Protein AF-A0A2H6NJZ6-F1 (afdb_monomer)

Sequence (201 aa):
ENTLKCKDRCQFNLNFLAVPTSPPKDVTVVSKEGKPRTIIVNWQPPSEANGKITGYIIYYNTDVNAEIHDWVIEPVVGNRLTHQIQELTLDTAYYFKIQARNSKGMGPMSDAVQFRTPKALGSTGKGNRPLDVGTDYKTPLSGSNSPHGSPSPLEYNMLLIIIVSVGVITIVVVVIVAVFCTRRTTSHQKKKRAACKSVNG

pLDDT: mean 79.68, std 22.93, range [32.72, 98.88]

Mean predicted aligned error: 18.21 Å

Secondary structure (DSSP, 8-state):
--SSTTTGGG-S-GGGSS---S--EEEEEEEETTEEEEEEEEEE--S---S-EEEEEEEEES-TTS-GGGSEEEEEETT-SEEEE-SPPTT-EEEEEEEEEETTEEEEEPPPEEEEPPPP-----------------------------PPPHHHHHHHHHHHHHHHHHHHHHHHHHHHHHHHHHHHHHHHHHHHTTSS--

Foldseek 3Di:
DPPVVVVVVPPPPQLQVDAFAFFWADWDKAADPPALQKIKTFTHDGPRRSHQWQWKKKWKDLDPPDDRVPTDIDIGGRVDRMDMDGRHDAQTKMWMWMWTGDPRGIYDIDDIDIDHGHHPPPPPPDDDDDDDDDDDDDDDDDDDDDDDPDPPVVVVVVVVCVVVVVVVVVVVVVVVVVVVVVVVVVVVVVVVVVVVPPPPD

Solvent-accessible surface area (backbone atoms only — not comparable to full-atom values): 12058 Å² total; per-residue (Å²): 143,71,79,67,70,68,67,71,69,74,71,72,70,69,55,62,75,42,41,19,76,34,28,43,32,78,74,43,76,43,76,37,86,99,34,64,36,25,35,37,42,35,44,41,76,34,90,39,39,27,44,67,59,57,22,35,40,39,35,38,34,71,54,84,83,57,58,77,86,77,35,48,78,47,80,40,59,36,92,56,53,63,49,78,52,65,84,48,66,56,64,34,56,34,31,35,33,36,23,38,24,28,94,66,34,67,24,42,62,31,76,74,45,78,48,66,35,48,63,77,84,71,84,77,81,72,90,80,78,82,82,84,81,88,78,92,78,91,82,80,90,86,82,90,84,78,80,85,85,66,85,51,75,64,58,56,50,50,53,51,50,51,53,50,50,54,51,51,51,53,52,51,50,52,51,51,50,50,51,51,53,51,54,50,52,53,52,53,50,57,58,52,63,62,62,72,73,73,82,86,126

InterPro domains:
  IPR003961 Fibronectin type III [PF00041] (22-115)
  IPR003961 Fibronectin type III [PS50853] (23-120)
  IPR003961 Fibronectin type III [SM00060] (21-107)
  IPR003961 Fibronectin type III [cd00063] (22-117)
  IPR013783 Immunoglobulin-like fold [G3DSA:2.60.40.10] (20-122)
  IPR036116 Fibronectin type III superfamily [SSF49265] (17-119)
  IPR050449 Ephrin receptor tyrosine kinases [PTHR46877] (22-190)

Radius of gyration: 31.54 Å; Cα contacts (8 Å, |Δi|>4): 276; chains: 1; bounding box: 91×82×82 Å

Structure (mmCIF, N/CA/C/O backbone):
data_AF-A0A2H6NJZ6-F1
#
_entry.id   AF-A0A2H6NJZ6-F1
#
loop_
_atom_site.group_PDB
_atom_site.id
_atom_site.type_symbol
_atom_site.label_atom_id
_atom_site.label_alt_id
_atom_site.label_comp_id
_atom_site.label_asym_id
_atom_site.label_entity_id
_atom_site.label_seq_id
_atom_site.pdbx_PDB_ins_code
_atom_site.Cartn_x
_atom_site.Cartn_y
_atom_site.Cartn_z
_atom_site.occupancy
_atom_site.B_iso_or_equiv
_atom_site.auth_seq_id
_atom_site.auth_comp_id
_atom_site.auth_asym_id
_atom_site.auth_atom_id
_atom_site.pdbx_PDB_model_num
ATOM 1 N N . GLU A 1 1 ? 44.773 1.229 -35.277 1.00 47.72 1 GLU A N 1
ATOM 2 C CA . GLU A 1 1 ? 43.839 2.232 -34.715 1.00 47.72 1 GLU A CA 1
ATOM 3 C C . GLU A 1 1 ? 42.358 1.795 -34.676 1.00 47.72 1 GLU A C 1
ATOM 5 O O . GLU A 1 1 ? 41.490 2.638 -34.526 1.00 47.72 1 GLU A O 1
ATOM 10 N N . ASN A 1 2 ? 42.025 0.493 -34.756 1.00 43.50 2 ASN A N 1
ATOM 11 C CA . ASN A 1 2 ? 40.618 0.036 -34.800 1.00 43.50 2 ASN A CA 1
ATOM 12 C C . ASN A 1 2 ? 40.227 -0.994 -33.723 1.00 43.50 2 ASN A C 1
ATOM 14 O O . ASN A 1 2 ? 39.082 -1.430 -33.680 1.00 43.50 2 ASN A O 1
ATOM 18 N N . THR A 1 3 ? 41.131 -1.346 -32.810 1.00 44.22 3 THR A N 1
ATOM 19 C CA . THR A 1 3 ? 40.867 -2.313 -31.730 1.00 44.22 3 THR A CA 1
ATOM 20 C C . THR A 1 3 ? 40.362 -1.679 -30.430 1.00 44.22 3 THR A C 1
ATOM 22 O O . THR A 1 3 ? 39.813 -2.394 -29.598 1.00 44.22 3 THR A O 1
ATOM 25 N N . LEU A 1 4 ? 40.446 -0.350 -30.263 1.00 50.44 4 LEU A N 1
ATOM 26 C CA . LEU A 1 4 ? 39.876 0.337 -29.091 1.00 50.44 4 LEU A CA 1
ATOM 27 C C . LEU A 1 4 ? 38.389 0.710 -29.261 1.00 50.44 4 LEU A C 1
ATOM 29 O O . LEU A 1 4 ? 37.660 0.769 -28.277 1.00 50.44 4 LEU A O 1
ATOM 33 N N . LYS A 1 5 ? 37.877 0.837 -30.496 1.00 51.12 5 LYS A N 1
ATOM 34 C CA . LYS A 1 5 ? 36.474 1.229 -30.759 1.00 51.12 5 LYS A CA 1
ATOM 35 C C . LYS A 1 5 ? 35.415 0.156 -30.460 1.00 51.12 5 LYS A C 1
ATOM 37 O O . LYS A 1 5 ? 34.223 0.465 -30.503 1.00 51.12 5 LYS A O 1
ATOM 42 N N . CYS A 1 6 ? 35.813 -1.086 -30.171 1.00 48.62 6 CYS A N 1
ATOM 43 C CA . CYS A 1 6 ? 34.878 -2.126 -29.717 1.00 48.62 6 CYS A CA 1
ATOM 44 C C . CYS A 1 6 ? 34.700 -2.163 -28.195 1.00 48.62 6 CYS A C 1
ATOM 46 O O . CYS A 1 6 ? 33.739 -2.771 -27.734 1.00 48.62 6 CYS A O 1
ATOM 48 N N . LYS A 1 7 ? 35.569 -1.510 -27.410 1.00 44.91 7 LYS A N 1
ATOM 49 C CA . LYS A 1 7 ? 35.462 -1.540 -25.943 1.00 44.91 7 LYS A CA 1
ATOM 50 C C . LYS A 1 7 ? 34.535 -0.451 -25.390 1.00 44.91 7 LYS A C 1
ATOM 52 O O . LYS A 1 7 ? 33.874 -0.680 -24.384 1.00 44.91 7 LYS A O 1
ATOM 57 N N . ASP A 1 8 ? 34.364 0.644 -26.130 1.00 50.59 8 ASP A N 1
ATOM 58 C CA . ASP A 1 8 ? 33.508 1.771 -25.725 1.00 50.59 8 ASP A CA 1
ATOM 59 C C . ASP A 1 8 ? 32.040 1.631 -26.161 1.00 50.59 8 ASP A C 1
ATOM 61 O O . ASP A 1 8 ? 31.186 2.415 -25.756 1.00 50.59 8 ASP A O 1
ATOM 65 N N . ARG A 1 9 ? 31.703 0.613 -26.969 1.00 50.06 9 ARG A N 1
ATOM 66 C CA . ARG A 1 9 ? 30.330 0.396 -27.468 1.00 50.06 9 ARG A CA 1
ATOM 67 C C . ARG A 1 9 ? 29.490 -0.551 -26.604 1.00 50.06 9 ARG A C 1
ATOM 69 O O . ARG A 1 9 ? 28.317 -0.738 -26.895 1.00 50.06 9 ARG A O 1
ATOM 76 N N . CYS A 1 10 ? 30.059 -1.106 -25.532 1.00 50.28 10 CYS A N 1
ATOM 77 C CA . CYS A 1 10 ? 29.344 -1.922 -24.541 1.00 50.28 10 CYS A CA 1
ATOM 78 C C . CYS A 1 10 ? 29.053 -1.161 -23.234 1.00 50.28 10 CYS A C 1
ATOM 80 O O . CYS A 1 10 ? 28.751 -1.782 -22.223 1.00 50.28 10 CYS A O 1
ATOM 82 N N . GLN A 1 11 ? 29.107 0.175 -23.238 1.00 48.69 11 GLN A N 1
ATOM 83 C CA . GLN A 1 11 ? 28.557 1.004 -22.155 1.00 48.69 11 GLN A CA 1
ATOM 84 C C . GLN A 1 11 ? 27.110 1.443 -22.444 1.00 48.69 11 GLN A C 1
ATOM 86 O O . GLN A 1 11 ? 26.670 2.510 -22.019 1.00 48.69 11 GLN A O 1
ATOM 91 N N . PHE A 1 12 ? 26.334 0.619 -23.162 1.00 55.81 12 PHE A N 1
ATOM 92 C CA . PHE A 1 12 ? 24.883 0.791 -23.259 1.00 55.81 12 PHE A CA 1
ATOM 93 C C . PHE A 1 12 ? 24.252 0.521 -21.885 1.00 55.81 12 PHE A C 1
ATOM 95 O O . PHE A 1 12 ? 23.877 -0.600 -21.567 1.00 55.81 12 PHE A O 1
ATOM 102 N N . ASN A 1 13 ? 24.213 1.571 -21.065 1.00 55.38 13 ASN A N 1
ATOM 103 C CA . ASN A 1 13 ? 23.351 1.810 -19.910 1.00 55.38 13 ASN A CA 1
ATOM 104 C C . ASN A 1 13 ? 22.715 0.545 -19.287 1.00 55.38 13 ASN A C 1
ATOM 106 O O . ASN A 1 13 ? 21.552 0.220 -19.535 1.00 55.38 13 ASN A O 1
ATOM 110 N N . LEU A 1 14 ? 23.489 -0.163 -18.458 1.00 56.94 14 LEU A N 1
ATOM 111 C CA . LEU A 1 14 ? 23.086 -1.417 -17.804 1.00 56.94 14 LEU A CA 1
ATOM 112 C C . LEU A 1 14 ? 21.955 -1.232 -16.767 1.00 56.94 14 LEU A C 1
ATOM 114 O O . LEU A 1 14 ? 21.382 -2.208 -16.284 1.00 56.94 14 LEU A O 1
ATOM 118 N N . ASN A 1 15 ? 21.589 0.015 -16.456 1.00 57.84 15 ASN A N 1
ATOM 119 C CA . ASN A 1 15 ? 20.674 0.365 -15.371 1.00 57.84 15 ASN A CA 1
ATOM 120 C C . ASN A 1 15 ? 19.203 0.016 -15.648 1.00 57.84 15 ASN A C 1
ATOM 122 O O . ASN A 1 15 ? 18.378 0.248 -14.783 1.00 57.84 15 ASN A O 1
ATOM 126 N N . PHE A 1 16 ? 18.837 -0.522 -16.816 1.00 63.91 16 PHE A N 1
ATOM 127 C CA . PHE A 1 16 ? 17.458 -0.954 -17.126 1.00 63.91 16 PHE A CA 1
ATOM 128 C C . PHE A 1 16 ? 17.287 -2.480 -17.171 1.00 63.91 16 PHE A C 1
ATOM 130 O O . PHE A 1 16 ? 16.211 -2.982 -17.511 1.00 63.91 16 PHE A O 1
ATOM 137 N N . LEU A 1 17 ? 18.353 -3.233 -16.882 1.00 78.62 17 LEU A N 1
ATOM 138 C CA . LEU A 1 17 ? 18.370 -4.686 -17.047 1.00 78.62 17 LEU A CA 1
ATOM 139 C C . LEU A 1 17 ? 18.258 -5.467 -15.734 1.00 78.62 17 LEU A C 1
ATOM 141 O O . LEU A 1 17 ? 18.169 -6.693 -15.789 1.00 78.62 17 LEU A O 1
ATOM 145 N N . ALA A 1 18 ? 18.194 -4.786 -14.589 1.00 92.19 18 ALA A N 1
ATOM 146 C CA . ALA A 1 18 ? 18.190 -5.405 -13.267 1.00 92.19 18 ALA A CA 1
ATOM 147 C C . ALA A 1 18 ? 16.876 -5.183 -12.499 1.00 92.19 18 ALA A C 1
ATOM 149 O O . ALA A 1 18 ? 16.053 -4.334 -12.843 1.00 92.19 18 ALA A O 1
ATOM 150 N N . VAL A 1 19 ? 16.673 -5.974 -11.446 1.00 96.94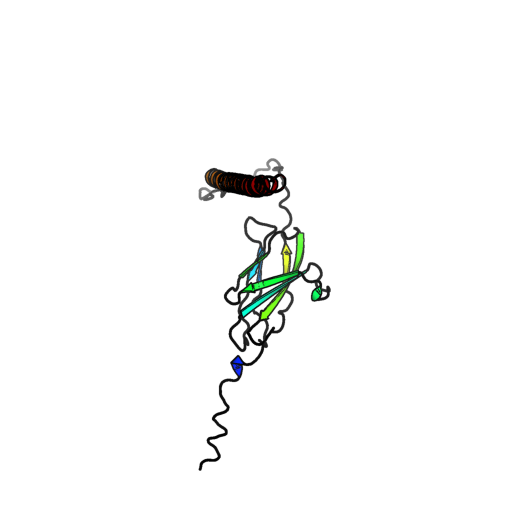 19 VAL A N 1
ATOM 151 C CA . VAL A 1 19 ? 15.632 -5.726 -10.435 1.00 96.94 19 VAL A CA 1
ATOM 152 C C . VAL A 1 19 ? 15.946 -4.438 -9.657 1.00 96.94 19 VAL A C 1
ATOM 154 O O . VAL A 1 19 ? 17.110 -4.023 -9.635 1.00 96.94 19 VAL A O 1
ATOM 157 N N . PRO A 1 20 ? 14.960 -3.789 -9.008 1.00 97.94 20 PRO A N 1
ATOM 158 C CA . PRO A 1 20 ? 15.256 -2.693 -8.090 1.00 97.94 20 PRO A CA 1
ATOM 159 C C . PRO A 1 20 ? 16.192 -3.184 -6.976 1.00 97.94 20 PRO A C 1
ATOM 161 O O . PRO A 1 20 ? 15.964 -4.259 -6.425 1.00 97.94 20 PRO A O 1
ATOM 164 N N . THR A 1 21 ? 17.235 -2.427 -6.648 1.00 97.50 21 THR A N 1
ATOM 165 C CA . THR A 1 21 ? 18.246 -2.823 -5.642 1.00 97.50 21 THR A CA 1
ATOM 166 C C . THR A 1 21 ? 18.116 -2.072 -4.324 1.00 97.50 21 THR A C 1
ATOM 168 O O . THR A 1 21 ? 18.713 -2.478 -3.333 1.00 97.50 21 THR A O 1
ATOM 171 N N . SER A 1 22 ? 17.269 -1.044 -4.273 1.00 98.38 22 SER A N 1
ATOM 172 C CA . SER A 1 22 ? 16.889 -0.358 -3.038 1.00 98.38 22 SER A CA 1
ATOM 173 C C . SER A 1 22 ? 15.385 -0.515 -2.762 1.00 98.38 22 SER A C 1
ATOM 175 O O . SER A 1 22 ? 14.603 -0.684 -3.705 1.00 98.38 22 SER A O 1
ATOM 177 N N . PRO A 1 23 ? 14.936 -0.422 -1.500 1.00 98.69 23 PRO A N 1
ATOM 178 C CA . PRO A 1 23 ? 13.513 -0.434 -1.181 1.00 98.69 23 PRO A CA 1
ATOM 179 C C . PRO A 1 23 ? 12.853 0.918 -1.519 1.00 98.69 23 PRO A C 1
ATOM 181 O O . PRO A 1 23 ? 13.553 1.902 -1.786 1.00 98.69 23 PRO A O 1
ATOM 184 N N . PRO A 1 24 ? 11.510 1.004 -1.518 1.00 98.69 24 PRO A N 1
ATOM 185 C CA . PRO A 1 24 ? 10.800 2.280 -1.472 1.00 98.69 24 PRO A CA 1
ATOM 186 C C . PRO A 1 24 ? 11.202 3.096 -0.236 1.00 98.69 24 PRO A C 1
ATOM 188 O O . PRO A 1 24 ? 11.500 2.535 0.818 1.00 98.69 24 PRO A O 1
ATOM 191 N N . LYS A 1 25 ? 11.205 4.421 -0.375 1.00 98.38 25 LYS A N 1
ATOM 192 C CA . LYS A 1 25 ? 11.677 5.355 0.658 1.00 98.38 25 LYS A CA 1
ATOM 193 C C . LYS A 1 25 ? 10.513 6.036 1.369 1.00 98.38 25 LYS A C 1
ATOM 195 O O . LYS A 1 25 ? 9.390 6.008 0.871 1.00 98.38 25 LYS A O 1
ATOM 200 N N . ASP A 1 26 ? 10.804 6.676 2.500 1.00 97.69 26 ASP A N 1
ATOM 201 C CA . ASP A 1 26 ? 9.895 7.590 3.209 1.00 97.69 26 ASP A CA 1
ATOM 202 C C . ASP A 1 26 ? 8.491 7.002 3.428 1.00 97.69 26 ASP A C 1
ATOM 204 O O . ASP A 1 26 ? 7.466 7.648 3.191 1.00 97.69 26 ASP A O 1
ATOM 208 N N . VAL A 1 27 ? 8.450 5.730 3.834 1.00 98.44 27 VAL A N 1
ATOM 209 C CA . VAL A 1 27 ? 7.201 5.011 4.082 1.00 98.44 27 VAL A CA 1
ATOM 210 C C . VAL A 1 27 ? 6.530 5.613 5.308 1.00 98.44 27 VAL A C 1
ATOM 212 O O . VAL A 1 27 ? 7.083 5.610 6.406 1.00 98.44 27 VAL A O 1
ATOM 215 N N . THR A 1 28 ? 5.321 6.127 5.124 1.00 98.38 28 THR A N 1
ATOM 216 C CA . THR A 1 28 ? 4.520 6.745 6.180 1.00 98.38 28 THR A CA 1
ATOM 217 C C . THR A 1 28 ? 3.138 6.119 6.210 1.00 98.38 28 THR A C 1
ATOM 219 O O . THR A 1 28 ? 2.560 5.796 5.172 1.00 98.38 28 THR A O 1
ATOM 222 N N . VAL A 1 29 ? 2.600 5.948 7.415 1.00 98.62 29 VAL A N 1
ATOM 223 C CA . VAL A 1 29 ? 1.269 5.385 7.639 1.00 98.62 29 VAL A CA 1
ATOM 224 C C . VAL A 1 29 ? 0.491 6.346 8.519 1.00 98.62 29 VAL A C 1
ATOM 226 O O . VAL A 1 29 ? 0.961 6.731 9.589 1.00 98.62 29 VAL A O 1
ATOM 229 N N . VAL A 1 30 ? -0.688 6.756 8.058 1.00 98.06 30 VAL A N 1
ATOM 230 C CA . VAL A 1 30 ? -1.548 7.708 8.772 1.00 98.06 30 VAL A CA 1
ATOM 231 C C . VAL A 1 30 ? -2.990 7.219 8.811 1.00 98.06 30 VAL A C 1
ATOM 233 O O . VAL A 1 30 ? -3.455 6.557 7.885 1.00 98.06 30 VAL A O 1
ATOM 236 N N . SER A 1 31 ? -3.725 7.570 9.866 1.00 97.12 31 SER A N 1
ATOM 237 C CA . SER A 1 31 ? -5.176 7.362 9.916 1.00 97.12 31 SER A CA 1
ATOM 238 C C . SER A 1 31 ? -5.873 8.199 8.852 1.00 97.12 31 SER A C 1
ATOM 240 O O . SER A 1 31 ? -5.536 9.366 8.647 1.00 97.12 31 SER A O 1
ATOM 242 N N . LYS A 1 32 ? -6.911 7.642 8.230 1.00 96.75 32 LYS A N 1
ATOM 243 C CA . LYS A 1 32 ? -7.825 8.429 7.409 1.00 96.75 32 LYS A CA 1
ATOM 244 C C . LYS A 1 32 ? -8.812 9.176 8.305 1.00 96.75 32 LYS A C 1
ATOM 246 O O . LYS A 1 32 ? -9.492 8.576 9.138 1.00 96.75 32 LYS A O 1
ATOM 251 N N . GLU A 1 33 ? -8.914 10.485 8.107 1.00 93.12 33 GLU A N 1
ATOM 252 C CA . GLU A 1 33 ? -9.844 11.335 8.849 1.00 93.12 33 GLU A CA 1
ATOM 253 C C . GLU A 1 33 ? -11.293 10.838 8.710 1.00 93.12 33 GLU A C 1
ATOM 255 O O . GLU A 1 33 ? -11.731 10.418 7.635 1.00 93.12 33 GLU A O 1
ATOM 260 N N . GLY A 1 34 ? -12.017 10.799 9.833 1.00 92.75 34 GLY A N 1
ATOM 261 C CA . GLY A 1 34 ? -13.392 10.294 9.906 1.00 92.75 34 GLY A CA 1
ATOM 262 C C . GLY A 1 34 ? -13.557 8.782 9.686 1.00 92.75 34 GLY A C 1
ATOM 263 O O . GLY A 1 34 ? -14.681 8.287 9.750 1.00 92.75 34 GLY A O 1
ATOM 264 N N . LYS A 1 35 ? -12.477 8.024 9.438 1.00 95.56 35 LYS A N 1
ATOM 265 C CA . LYS A 1 35 ? -12.522 6.575 9.170 1.00 95.56 35 LYS A CA 1
ATOM 266 C C . LYS A 1 35 ? -11.461 5.826 9.991 1.00 95.56 35 LYS A C 1
ATOM 268 O O . LYS A 1 35 ? -10.416 5.470 9.455 1.00 95.56 35 LYS A O 1
ATOM 273 N N . PRO A 1 36 ? -11.718 5.521 11.279 1.00 93.94 36 PRO A N 1
ATOM 274 C CA . PRO A 1 36 ? -10.700 4.995 12.199 1.00 93.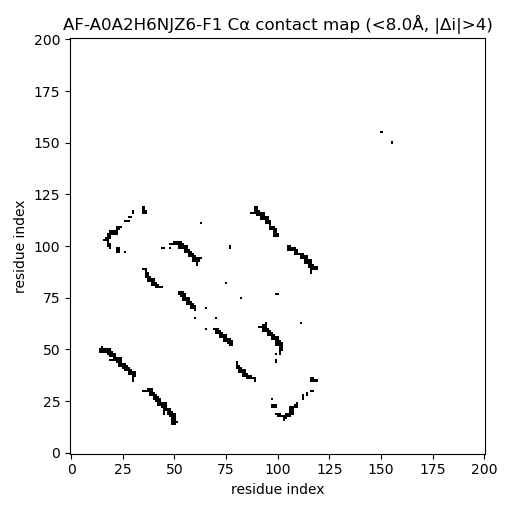94 36 PRO A CA 1
ATOM 275 C C . PRO A 1 36 ? -10.218 3.570 11.868 1.00 93.94 36 PRO A C 1
ATOM 277 O O . PRO A 1 36 ? -9.162 3.160 12.335 1.00 93.94 36 PRO A O 1
ATOM 280 N N . ARG A 1 37 ? -10.964 2.824 11.040 1.00 96.81 37 ARG A N 1
ATOM 281 C CA . ARG A 1 37 ? -10.575 1.501 10.508 1.00 96.81 37 ARG A CA 1
ATOM 282 C C . ARG A 1 37 ? -9.867 1.587 9.153 1.00 96.81 37 ARG A C 1
ATOM 284 O O . ARG A 1 37 ? -9.700 0.578 8.474 1.00 96.81 37 ARG A O 1
ATOM 291 N N . THR A 1 38 ? -9.522 2.795 8.712 1.00 98.06 38 THR A N 1
ATOM 292 C CA . THR A 1 38 ? -8.872 3.047 7.429 1.00 98.06 38 THR A CA 1
ATOM 293 C C . THR A 1 38 ? -7.586 3.823 7.641 1.00 98.06 38 THR A C 1
ATOM 295 O O . THR A 1 38 ? -7.566 4.845 8.327 1.00 98.06 38 THR A O 1
ATOM 298 N N . ILE A 1 39 ? -6.524 3.366 6.993 1.00 98.50 39 ILE A N 1
ATOM 299 C CA . ILE A 1 39 ? -5.232 4.047 6.961 1.00 98.50 39 ILE A CA 1
ATOM 300 C C . ILE A 1 39 ? -4.855 4.407 5.529 1.00 98.50 39 ILE A C 1
ATOM 302 O O . ILE A 1 39 ? -5.368 3.833 4.564 1.00 98.50 39 ILE A O 1
ATOM 306 N N . ILE A 1 40 ? -3.939 5.357 5.406 1.00 98.69 40 ILE A N 1
ATOM 307 C CA . ILE A 1 40 ? -3.294 5.748 4.162 1.00 98.69 40 ILE A CA 1
ATOM 308 C C . ILE A 1 40 ? -1.804 5.457 4.326 1.00 98.69 40 ILE A C 1
ATOM 310 O O . ILE A 1 40 ? -1.161 5.993 5.229 1.00 98.69 40 ILE A O 1
ATOM 314 N N . VAL A 1 41 ? -1.271 4.611 3.451 1.00 98.81 41 VAL A N 1
ATOM 315 C CA . VAL A 1 41 ? 0.163 4.345 3.325 1.00 98.81 41 VAL A CA 1
ATOM 316 C C . VAL A 1 41 ? 0.6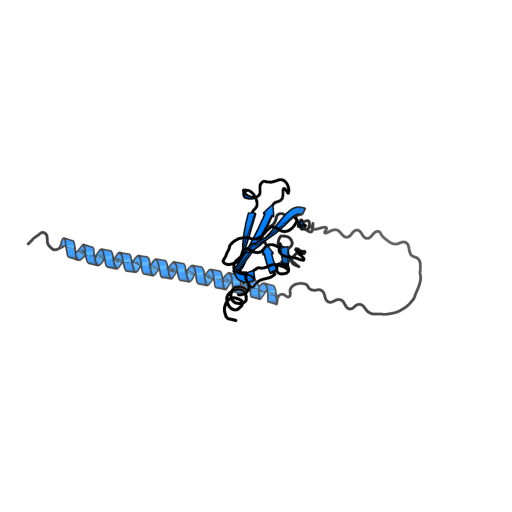91 5.225 2.198 1.00 98.81 41 VAL A C 1
ATOM 318 O O . VAL A 1 41 ? 0.157 5.159 1.090 1.00 98.81 41 VAL A O 1
ATOM 321 N N . ASN A 1 42 ? 1.712 6.039 2.460 1.00 98.81 42 ASN A N 1
ATOM 322 C CA . ASN A 1 42 ? 2.412 6.838 1.450 1.00 98.81 42 ASN A CA 1
ATOM 323 C C . ASN A 1 42 ? 3.893 6.458 1.419 1.00 98.81 42 ASN A C 1
ATOM 325 O O . ASN A 1 42 ? 4.446 6.049 2.437 1.00 98.81 42 ASN A O 1
ATOM 329 N N . TRP A 1 43 ? 4.529 6.587 0.261 1.00 98.81 43 TRP A N 1
ATOM 330 C CA . TRP A 1 43 ? 5.948 6.270 0.081 1.00 98.81 43 TRP A CA 1
ATOM 331 C C . TRP A 1 43 ? 6.548 7.071 -1.075 1.00 98.81 43 TRP A C 1
ATOM 333 O O . TRP A 1 43 ? 5.840 7.718 -1.845 1.00 98.81 43 TRP A O 1
ATOM 343 N N . GLN A 1 44 ? 7.864 6.992 -1.225 1.00 98.75 44 GLN A N 1
ATOM 344 C CA . GLN A 1 44 ? 8.618 7.496 -2.367 1.00 98.75 44 GLN A CA 1
ATOM 345 C C . GLN A 1 44 ? 9.241 6.337 -3.163 1.00 98.75 44 GLN A C 1
ATOM 347 O O . GLN A 1 44 ? 9.478 5.255 -2.611 1.00 98.75 44 GLN A O 1
ATOM 352 N N . PRO A 1 45 ? 9.520 6.519 -4.468 1.00 98.50 45 PRO A N 1
ATOM 353 C CA . PRO A 1 45 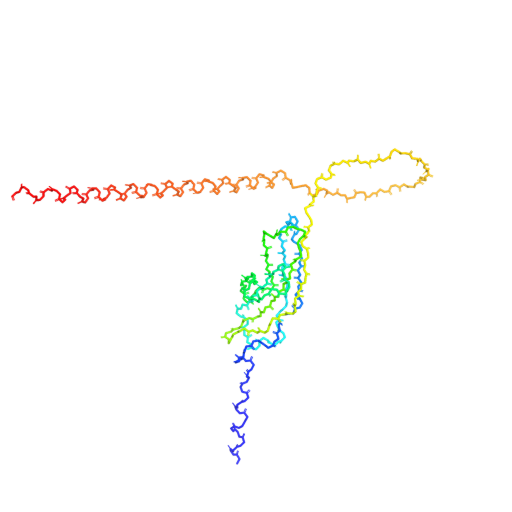? 10.192 5.502 -5.267 1.00 98.50 45 PRO A CA 1
ATOM 354 C C . PRO A 1 45 ? 11.562 5.090 -4.697 1.00 98.50 45 PRO A C 1
ATOM 356 O O . PRO A 1 45 ? 12.201 5.885 -4.002 1.00 98.50 45 PRO A O 1
ATOM 359 N N . PRO A 1 46 ? 12.053 3.885 -5.038 1.00 98.38 46 PRO A N 1
ATOM 360 C CA . PRO A 1 46 ? 13.423 3.479 -4.741 1.00 98.38 46 PRO A CA 1
ATOM 361 C C . PRO A 1 46 ? 14.457 4.451 -5.323 1.00 98.38 46 PRO A C 1
ATOM 363 O O . PRO A 1 46 ? 14.254 4.973 -6.421 1.00 98.38 46 PRO A O 1
ATOM 366 N N . SER A 1 47 ? 15.583 4.662 -4.634 1.00 97.88 47 SER A N 1
ATOM 367 C CA . SER A 1 47 ? 16.736 5.375 -5.210 1.00 97.88 47 SER A CA 1
ATOM 368 C C . SER A 1 47 ? 17.348 4.615 -6.388 1.00 97.88 47 SER A C 1
ATOM 370 O O . SER A 1 47 ? 17.779 5.232 -7.357 1.00 97.88 47 SER A O 1
ATOM 372 N N . GLU A 1 48 ? 17.325 3.284 -6.332 1.00 96.94 48 GLU A N 1
ATOM 373 C CA . GLU A 1 48 ? 17.873 2.384 -7.346 1.00 96.94 48 GLU A CA 1
ATOM 374 C C . GLU A 1 48 ? 16.758 1.505 -7.931 1.00 96.94 48 GLU A C 1
ATOM 376 O O . GLU A 1 48 ? 16.623 0.315 -7.642 1.00 96.94 48 GLU A O 1
ATOM 381 N N . ALA A 1 49 ? 15.896 2.118 -8.746 1.00 96.06 49 ALA A N 1
ATOM 382 C CA . ALA A 1 49 ? 14.767 1.431 -9.385 1.00 96.06 49 ALA A CA 1
ATOM 383 C C . ALA A 1 49 ? 15.187 0.470 -10.516 1.00 96.06 49 ALA A C 1
ATOM 385 O O . ALA A 1 49 ? 14.429 -0.434 -10.881 1.00 96.06 49 ALA A O 1
ATOM 386 N N . ASN A 1 50 ? 16.370 0.700 -11.092 1.00 95.50 50 ASN A N 1
ATOM 387 C CA . ASN A 1 50 ? 16.973 -0.061 -12.190 1.00 95.50 50 ASN A CA 1
ATOM 388 C C . ASN A 1 50 ? 16.017 -0.373 -13.359 1.00 95.50 50 ASN A C 1
ATOM 390 O O . ASN A 1 50 ? 16.068 -1.426 -13.996 1.00 95.50 50 ASN A O 1
ATOM 394 N N . GLY A 1 51 ? 15.094 0.551 -13.620 1.00 94.00 51 GLY A N 1
ATOM 395 C CA . GLY A 1 51 ? 14.067 0.417 -14.636 1.00 94.00 51 GLY A CA 1
ATOM 396 C C . GLY A 1 51 ? 12.749 1.060 -14.231 1.00 94.00 51 GLY A C 1
ATOM 397 O O . GLY A 1 51 ? 12.589 1.601 -13.138 1.00 94.00 51 GLY A O 1
ATOM 398 N N . LYS A 1 52 ? 11.771 0.998 -15.139 1.00 96.06 52 LYS A N 1
ATOM 399 C CA . LYS A 1 52 ? 10.423 1.507 -14.874 1.00 96.06 52 LYS A CA 1
ATOM 400 C C . LYS A 1 52 ? 9.731 0.633 -13.829 1.00 96.06 52 LYS A C 1
ATOM 402 O O . LYS A 1 52 ? 9.528 -0.561 -14.061 1.00 96.06 52 LYS A O 1
ATOM 407 N N . ILE A 1 53 ? 9.305 1.241 -12.723 1.00 98.19 53 ILE A N 1
ATOM 408 C CA . ILE A 1 53 ? 8.473 0.565 -11.729 1.00 98.19 53 ILE A CA 1
ATOM 409 C C . ILE A 1 53 ? 7.116 0.220 -12.349 1.00 98.19 53 ILE A C 1
ATOM 411 O O . ILE A 1 53 ? 6.416 1.066 -12.906 1.00 98.19 53 ILE A O 1
ATOM 415 N N . THR A 1 54 ? 6.769 -1.059 -12.267 1.00 98.38 54 THR A N 1
ATOM 416 C CA . THR A 1 54 ? 5.502 -1.622 -12.754 1.00 98.38 54 THR A CA 1
ATOM 417 C C . THR A 1 54 ? 4.488 -1.802 -11.628 1.00 98.38 54 THR A C 1
ATOM 419 O O . THR A 1 54 ? 3.286 -1.749 -11.878 1.00 98.38 54 THR A O 1
ATOM 422 N N . GLY A 1 55 ? 4.959 -1.945 -10.388 1.00 98.62 55 GLY A N 1
ATOM 423 C CA . GLY A 1 55 ? 4.106 -2.087 -9.218 1.00 98.62 55 GLY A CA 1
ATOM 424 C C . GLY A 1 55 ? 4.864 -1.953 -7.906 1.00 98.62 55 GLY A C 1
ATOM 425 O O . GLY A 1 55 ? 6.093 -2.003 -7.875 1.00 98.62 55 GLY A O 1
ATOM 426 N N . TYR A 1 56 ? 4.099 -1.824 -6.835 1.00 98.88 56 TYR A N 1
ATOM 427 C CA . TYR A 1 56 ? 4.534 -1.980 -5.456 1.00 98.88 56 TYR A CA 1
ATOM 428 C C . TYR A 1 56 ? 3.725 -3.103 -4.814 1.00 98.88 56 TYR A C 1
ATOM 430 O O . TYR A 1 56 ? 2.629 -3.427 -5.274 1.00 98.88 56 TYR A O 1
ATOM 438 N N . ILE A 1 57 ? 4.265 -3.705 -3.764 1.00 98.75 57 ILE A N 1
ATOM 439 C CA . ILE A 1 57 ? 3.550 -4.691 -2.957 1.00 98.75 57 ILE A CA 1
ATOM 440 C C . ILE A 1 57 ? 3.686 -4.254 -1.507 1.00 98.75 57 ILE A C 1
ATOM 442 O O . ILE A 1 57 ? 4.811 -4.115 -1.021 1.00 98.75 57 ILE A O 1
ATOM 446 N N . ILE A 1 58 ? 2.553 -3.995 -0.859 1.00 98.81 58 ILE A N 1
ATOM 447 C CA . ILE A 1 58 ? 2.479 -3.669 0.563 1.00 98.81 58 ILE A CA 1
ATOM 448 C C . ILE A 1 58 ? 2.167 -4.961 1.312 1.00 98.81 58 ILE A C 1
ATOM 450 O O . ILE A 1 58 ? 1.230 -5.674 0.963 1.00 98.81 58 ILE A O 1
ATOM 454 N N . TYR A 1 59 ? 2.953 -5.242 2.339 1.00 98.69 59 TYR A N 1
ATOM 455 C CA . TYR A 1 59 ? 2.762 -6.352 3.256 1.00 98.69 59 TYR A CA 1
ATOM 456 C C . TYR A 1 59 ? 2.359 -5.784 4.603 1.00 98.69 59 TYR A C 1
ATOM 458 O O . TYR A 1 59 ? 3.001 -4.838 5.074 1.00 98.69 59 TYR A O 1
ATOM 466 N N . TYR A 1 60 ? 1.355 -6.371 5.248 1.00 98.62 60 TYR A N 1
ATOM 467 C CA . TYR A 1 60 ? 1.044 -6.019 6.627 1.00 98.62 60 TYR A CA 1
ATOM 468 C C . TYR A 1 60 ? 0.610 -7.202 7.486 1.00 98.62 60 TYR A C 1
ATOM 470 O O . TYR A 1 60 ? -0.012 -8.149 7.011 1.00 98.62 60 TYR A O 1
ATOM 478 N N . ASN A 1 61 ? 0.952 -7.136 8.771 1.00 98.56 61 ASN A N 1
ATOM 479 C CA . ASN A 1 61 ? 0.561 -8.116 9.781 1.00 98.56 61 ASN A CA 1
ATOM 480 C C . ASN A 1 61 ? 0.491 -7.437 11.162 1.00 98.56 61 ASN A C 1
ATOM 482 O O . ASN A 1 61 ? 1.059 -6.362 11.367 1.00 98.56 61 ASN A O 1
ATOM 486 N N . THR A 1 62 ? -0.221 -8.043 12.106 1.00 98.12 62 THR A N 1
ATOM 487 C CA . THR A 1 62 ? -0.228 -7.653 13.523 1.00 98.12 62 THR A CA 1
ATOM 488 C C . THR A 1 62 ? 0.938 -8.252 14.310 1.00 98.12 62 THR A C 1
ATOM 490 O O . THR A 1 62 ? 1.271 -7.740 15.375 1.00 98.12 62 THR A O 1
ATOM 493 N N . ASP A 1 63 ? 1.569 -9.309 13.796 1.00 96.06 63 ASP A N 1
ATOM 494 C CA . ASP A 1 63 ? 2.796 -9.890 14.342 1.00 96.06 63 ASP A CA 1
ATOM 495 C C . ASP A 1 63 ? 3.988 -9.581 13.424 1.00 96.06 63 ASP A C 1
ATOM 497 O O . ASP A 1 63 ? 4.024 -9.977 12.260 1.00 96.06 63 ASP A O 1
ATOM 501 N N . VAL A 1 64 ? 4.979 -8.859 13.952 1.00 94.00 64 VAL A N 1
ATOM 502 C CA . VAL A 1 64 ? 6.204 -8.498 13.219 1.00 94.00 64 VAL A CA 1
ATOM 503 C C . VAL A 1 64 ? 7.112 -9.700 12.958 1.00 94.00 64 VAL A C 1
ATOM 505 O O . VAL A 1 64 ? 7.902 -9.664 12.011 1.00 94.00 64 VAL A O 1
ATOM 508 N N . ASN A 1 65 ? 7.001 -10.746 13.779 1.00 94.00 65 ASN A N 1
ATOM 509 C CA . ASN A 1 65 ? 7.832 -11.945 13.698 1.00 94.00 65 ASN A CA 1
ATOM 510 C C . ASN A 1 65 ? 7.202 -13.041 12.830 1.00 94.00 65 ASN A C 1
ATOM 512 O O . ASN A 1 65 ? 7.859 -14.050 12.582 1.00 94.00 65 ASN A O 1
ATOM 516 N N . ALA A 1 66 ? 5.962 -12.848 12.367 1.00 95.62 66 ALA A N 1
ATOM 517 C CA . ALA A 1 66 ? 5.311 -13.771 11.448 1.00 95.62 66 ALA A CA 1
ATOM 518 C C . ALA A 1 66 ? 6.148 -13.944 10.174 1.00 95.62 66 ALA A C 1
ATOM 520 O O . ALA A 1 66 ? 6.734 -12.982 9.655 1.00 95.62 66 ALA A O 1
ATOM 521 N N . GLU A 1 67 ? 6.175 -15.167 9.646 1.00 95.81 67 GLU A N 1
ATOM 522 C CA . GLU A 1 67 ? 6.851 -15.460 8.389 1.00 95.81 67 GLU A CA 1
ATOM 523 C C . GLU A 1 67 ? 6.208 -14.671 7.247 1.00 95.81 67 GLU A C 1
ATOM 525 O O . GLU A 1 67 ? 5.002 -14.457 7.220 1.00 95.81 67 GLU A O 1
ATOM 530 N N . ILE A 1 68 ? 7.004 -14.221 6.274 1.00 92.75 68 ILE A N 1
ATOM 531 C CA . ILE A 1 68 ? 6.538 -13.268 5.254 1.00 92.75 68 ILE A CA 1
ATOM 532 C C . ILE A 1 68 ? 5.355 -13.771 4.408 1.00 92.75 68 ILE A C 1
ATOM 534 O O . ILE A 1 68 ? 4.608 -12.960 3.865 1.00 92.75 68 ILE A O 1
ATOM 538 N N . HIS A 1 69 ? 5.180 -15.089 4.284 1.00 93.94 69 HIS A N 1
ATOM 539 C CA . HIS A 1 69 ? 4.068 -15.691 3.541 1.00 93.94 69 HIS A CA 1
ATOM 540 C C . HIS A 1 69 ? 2.728 -15.615 4.296 1.00 93.94 69 HIS A C 1
ATOM 542 O O . HIS A 1 69 ? 1.686 -15.666 3.646 1.00 93.94 69 HIS A O 1
ATOM 548 N N . ASP A 1 70 ? 2.756 -15.388 5.614 1.00 96.50 70 ASP A N 1
ATOM 549 C CA . ASP A 1 70 ? 1.572 -15.182 6.459 1.00 96.50 70 ASP A CA 1
ATOM 550 C C . ASP A 1 70 ? 1.126 -13.708 6.499 1.00 96.50 70 ASP A C 1
ATOM 552 O O . ASP A 1 70 ? 0.094 -13.368 7.083 1.00 96.50 70 ASP A O 1
ATOM 556 N N . TRP A 1 71 ? 1.906 -12.789 5.920 1.00 98.12 71 TRP A N 1
ATOM 557 C CA . TRP A 1 71 ? 1.540 -11.373 5.856 1.00 98.12 71 TRP A CA 1
ATOM 558 C C . TRP A 1 71 ? 0.450 -11.157 4.811 1.00 98.12 71 TRP A C 1
ATOM 560 O O . TRP A 1 71 ? 0.461 -11.754 3.735 1.00 98.12 71 TRP A O 1
ATOM 570 N N . VAL A 1 72 ? -0.469 -10.234 5.090 1.00 98.50 72 VAL A N 1
ATOM 571 C CA . VAL A 1 72 ? -1.478 -9.826 4.111 1.00 98.50 72 VAL A CA 1
ATOM 572 C C . VAL A 1 72 ? -0.805 -9.013 3.006 1.00 98.50 72 VAL A C 1
ATOM 574 O O . VAL A 1 72 ? 0.016 -8.141 3.293 1.00 98.50 72 VAL A O 1
ATOM 577 N N . ILE A 1 73 ? -1.154 -9.296 1.748 1.00 98.38 73 ILE A N 1
ATOM 578 C CA . ILE A 1 73 ? -0.501 -8.747 0.554 1.00 98.38 73 ILE A CA 1
ATOM 579 C C . ILE A 1 73 ? -1.462 -7.830 -0.211 1.00 98.38 73 ILE A C 1
ATOM 581 O O . ILE A 1 73 ? -2.503 -8.277 -0.684 1.00 98.38 73 ILE A O 1
ATOM 585 N N . GLU A 1 74 ? -1.060 -6.575 -0.414 1.00 98.38 74 GLU A N 1
ATOM 586 C CA . GLU A 1 74 ? -1.796 -5.560 -1.178 1.00 98.38 74 GLU A CA 1
ATOM 587 C C . GLU A 1 74 ? -0.961 -5.069 -2.377 1.00 98.38 74 GLU A C 1
ATOM 589 O O . GLU A 1 74 ? -0.023 -4.274 -2.214 1.00 98.38 74 GLU A O 1
ATOM 594 N N . PRO A 1 75 ? -1.246 -5.540 -3.606 1.00 98.38 75 PRO A N 1
ATOM 595 C CA . PRO A 1 75 ? -0.554 -5.080 -4.802 1.00 98.38 75 PRO A CA 1
ATOM 596 C C . PRO A 1 75 ? -1.038 -3.690 -5.234 1.00 98.38 75 PRO A C 1
ATOM 598 O O . PRO A 1 75 ? -2.234 -3.403 -5.302 1.00 98.38 75 PRO A O 1
ATOM 601 N N . VAL A 1 76 ? -0.099 -2.829 -5.624 1.00 98.69 76 VAL A N 1
ATOM 602 C CA . VAL A 1 76 ? -0.371 -1.460 -6.078 1.00 98.69 76 VAL A CA 1
ATOM 603 C C . VAL A 1 76 ? 0.292 -1.211 -7.430 1.00 98.69 76 VAL A C 1
ATOM 605 O O . VAL A 1 76 ? 1.428 -1.609 -7.673 1.00 98.69 76 VAL A O 1
ATOM 608 N N . VAL A 1 77 ? -0.407 -0.524 -8.333 1.00 98.31 77 VAL A N 1
ATOM 609 C CA . VAL A 1 77 ? 0.134 -0.125 -9.642 1.00 98.31 77 VAL A CA 1
ATOM 610 C C . VAL A 1 77 ? 1.310 0.851 -9.502 1.00 98.31 77 VAL A C 1
ATOM 612 O O . VAL A 1 77 ? 1.309 1.730 -8.642 1.00 98.31 77 VAL A O 1
ATOM 615 N N . GLY A 1 78 ? 2.319 0.720 -10.369 1.00 98.00 78 GLY A N 1
ATOM 616 C CA . GLY A 1 78 ? 3.612 1.402 -10.206 1.00 98.00 78 GLY A CA 1
ATOM 617 C C . GLY A 1 78 ? 3.603 2.928 -10.349 1.00 98.00 78 GLY A C 1
ATOM 618 O O . GLY A 1 78 ? 4.593 3.566 -10.014 1.00 98.00 78 GLY A O 1
ATOM 619 N N . ASN A 1 79 ? 2.511 3.527 -10.832 1.00 96.94 79 ASN A N 1
ATOM 620 C CA . ASN A 1 79 ? 2.353 4.983 -10.935 1.00 96.94 79 ASN A CA 1
ATOM 621 C C . ASN A 1 79 ? 1.686 5.618 -9.702 1.00 96.94 79 ASN A C 1
ATOM 623 O O . ASN A 1 79 ? 1.396 6.814 -9.721 1.00 96.94 79 ASN A O 1
ATOM 627 N N . ARG A 1 80 ? 1.410 4.839 -8.649 1.00 98.12 80 ARG A N 1
ATOM 628 C CA . ARG A 1 80 ? 0.863 5.336 -7.383 1.00 98.12 80 ARG A CA 1
ATOM 629 C C . ARG A 1 80 ? 1.927 5.300 -6.296 1.00 98.12 80 ARG A C 1
ATOM 631 O O . ARG A 1 80 ? 2.702 4.356 -6.209 1.00 98.12 80 ARG A O 1
ATOM 638 N N . LEU A 1 81 ? 1.888 6.322 -5.450 1.00 98.69 81 LEU A N 1
ATOM 639 C CA . LEU A 1 81 ? 2.738 6.489 -4.267 1.00 98.69 81 LEU A CA 1
ATOM 640 C C . LEU A 1 81 ? 1.912 6.568 -2.972 1.00 98.69 81 LEU A C 1
ATOM 642 O O . LEU A 1 81 ? 2.382 7.027 -1.936 1.00 98.69 81 LEU A O 1
ATOM 646 N N . THR A 1 82 ? 0.641 6.169 -3.065 1.00 98.69 82 THR A N 1
ATOM 647 C CA . THR A 1 82 ? -0.320 6.175 -1.966 1.00 98.69 82 THR A CA 1
ATOM 648 C C . THR A 1 82 ? -1.346 5.056 -2.136 1.00 98.69 82 THR A C 1
ATOM 650 O O . THR A 1 82 ? -1.816 4.788 -3.256 1.00 98.69 82 THR A O 1
ATOM 653 N N . HIS A 1 83 ? -1.715 4.413 -1.030 1.00 98.75 83 HIS A N 1
ATOM 654 C CA . HIS A 1 83 ? -2.704 3.340 -0.987 1.00 98.75 83 HIS A CA 1
ATOM 655 C C . HIS A 1 83 ? -3.519 3.376 0.311 1.00 98.75 83 HIS A C 1
ATOM 657 O O . HIS A 1 83 ? -3.013 3.754 1.363 1.00 98.75 83 HIS A O 1
ATOM 663 N N . GLN A 1 84 ? -4.796 2.996 0.226 1.00 98.62 84 GLN A N 1
ATOM 664 C CA . GLN A 1 84 ? -5.715 2.971 1.363 1.00 98.62 84 GLN A CA 1
ATOM 665 C C . GLN A 1 84 ? -6.035 1.533 1.746 1.00 98.62 84 GLN A C 1
ATOM 667 O O . GLN A 1 84 ? -6.563 0.799 0.916 1.00 98.62 84 GLN A O 1
ATOM 672 N N . ILE A 1 85 ? -5.789 1.185 3.007 1.00 98.56 85 ILE A N 1
ATOM 673 C CA . ILE A 1 85 ? -6.143 -0.117 3.584 1.00 98.56 85 ILE A CA 1
ATOM 674 C C . ILE A 1 85 ? -7.315 0.108 4.536 1.00 98.56 85 ILE A C 1
ATOM 676 O O . ILE A 1 85 ? -7.290 1.034 5.350 1.00 98.56 85 ILE A O 1
ATOM 680 N N . GLN A 1 86 ? -8.367 -0.692 4.386 1.00 98.12 86 GLN A N 1
ATOM 681 C CA . GLN A 1 86 ? -9.654 -0.531 5.068 1.00 98.12 86 GLN A CA 1
ATOM 682 C C . GLN A 1 86 ? -9.947 -1.733 5.972 1.00 98.12 86 GLN A C 1
ATOM 684 O O . GLN A 1 86 ? -9.233 -2.728 5.934 1.00 98.12 86 GLN A O 1
ATOM 689 N N . GLU A 1 87 ? -11.005 -1.629 6.778 1.00 97.44 87 GLU A N 1
ATOM 690 C CA . GLU A 1 87 ? -11.489 -2.697 7.667 1.00 97.44 87 GLU A CA 1
ATOM 691 C C . GLU A 1 87 ? -10.469 -3.230 8.689 1.00 97.44 87 GLU A C 1
ATOM 693 O O . GLU A 1 87 ? -10.604 -4.344 9.193 1.00 97.44 87 GLU A O 1
ATOM 698 N N .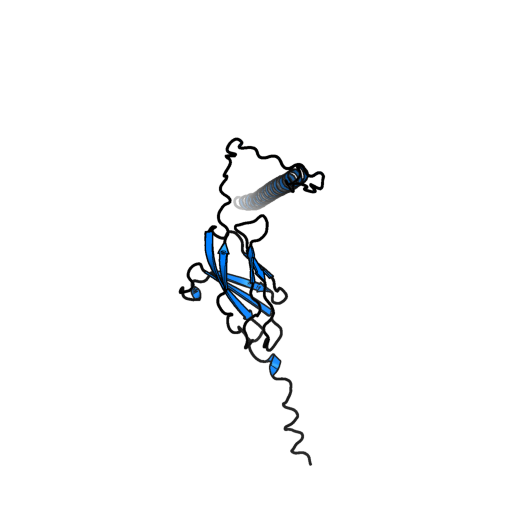 LEU A 1 88 ? -9.492 -2.408 9.081 1.00 97.88 88 LEU A N 1
ATOM 699 C CA . LEU A 1 88 ? -8.542 -2.766 10.135 1.00 97.88 88 LEU A CA 1
ATOM 700 C C . LEU A 1 88 ? -9.226 -2.874 11.506 1.00 97.88 88 LEU A C 1
ATOM 702 O O . LEU A 1 88 ? -10.235 -2.212 11.792 1.00 97.88 88 LEU A O 1
ATOM 706 N N . THR A 1 89 ? -8.664 -3.702 12.380 1.00 97.81 89 THR A N 1
ATOM 707 C CA . THR A 1 89 ? -9.095 -3.797 13.779 1.00 97.81 89 THR A CA 1
ATOM 708 C C . THR A 1 89 ? -8.616 -2.564 14.537 1.00 97.81 89 THR A C 1
ATOM 710 O O . THR A 1 89 ? -7.468 -2.165 14.394 1.00 97.81 89 THR A O 1
ATOM 713 N N . LEU A 1 90 ? -9.500 -1.946 15.325 1.00 96.94 90 LEU A N 1
ATOM 714 C CA . LEU A 1 90 ? -9.172 -0.774 16.145 1.00 96.94 90 LEU A CA 1
ATOM 715 C C . LEU A 1 90 ? -8.229 -1.141 17.299 1.00 96.94 90 LEU A C 1
ATOM 717 O O . LEU A 1 90 ? -8.133 -2.303 17.685 1.00 96.94 90 LEU A O 1
ATOM 721 N N . ASP A 1 91 ? -7.544 -0.140 17.858 1.00 96.88 91 ASP A N 1
ATOM 722 C CA . ASP A 1 91 ? -6.559 -0.293 18.943 1.00 96.88 91 ASP A CA 1
ATOM 723 C C . ASP A 1 91 ? -5.530 -1.423 18.720 1.00 96.88 91 ASP A C 1
ATOM 725 O O . ASP A 1 91 ? -5.047 -2.045 19.666 1.00 96.88 91 ASP A O 1
ATOM 729 N N . THR A 1 92 ? -5.194 -1.708 17.462 1.00 98.19 92 THR A N 1
ATOM 730 C CA . THR A 1 92 ? -4.308 -2.804 17.072 1.00 98.19 92 THR A CA 1
ATOM 731 C C . THR A 1 92 ? -3.035 -2.245 16.445 1.00 98.19 92 THR A C 1
ATOM 733 O O . THR A 1 92 ? -3.078 -1.316 15.635 1.00 98.19 92 THR A O 1
ATOM 736 N N . ALA A 1 93 ? -1.884 -2.780 16.857 1.00 98.38 93 ALA A N 1
ATOM 737 C CA . ALA A 1 93 ? -0.604 -2.465 16.238 1.00 98.38 93 ALA A CA 1
ATOM 738 C C . ALA A 1 93 ? -0.437 -3.305 14.970 1.00 98.38 93 ALA A C 1
ATOM 740 O O . ALA A 1 93 ? -0.567 -4.526 15.011 1.00 98.38 93 ALA A O 1
ATOM 741 N N . TYR A 1 94 ? -0.144 -2.636 13.865 1.00 98.69 94 TYR A N 1
ATOM 742 C CA . TYR A 1 94 ? 0.170 -3.245 12.584 1.00 98.69 94 TYR A CA 1
ATOM 743 C C . TYR A 1 94 ? 1.589 -2.869 12.170 1.00 98.69 94 TYR A C 1
ATOM 745 O O . TYR A 1 94 ? 2.075 -1.777 12.477 1.00 98.69 94 TYR A O 1
ATOM 753 N N . TYR A 1 95 ? 2.227 -3.771 11.441 1.00 98.62 95 TYR A N 1
ATOM 754 C CA . TYR A 1 95 ? 3.545 -3.594 10.854 1.00 98.62 95 TYR A CA 1
ATOM 755 C C . TYR A 1 95 ? 3.408 -3.607 9.342 1.00 98.62 95 TYR A C 1
ATOM 757 O O . TYR A 1 95 ? 2.728 -4.473 8.802 1.00 98.62 95 TYR A O 1
ATOM 765 N N . PHE A 1 96 ? 4.056 -2.661 8.671 1.00 98.62 96 PHE A N 1
ATOM 766 C CA . PHE A 1 96 ? 3.975 -2.475 7.228 1.00 98.62 96 PHE A CA 1
ATOM 767 C C . PHE A 1 96 ? 5.361 -2.588 6.612 1.00 98.62 96 PHE A C 1
ATOM 769 O O . PHE A 1 96 ? 6.296 -1.928 7.063 1.00 98.62 96 PHE A O 1
ATOM 776 N N . LYS A 1 97 ? 5.481 -3.388 5.557 1.00 98.31 97 LYS A N 1
ATOM 777 C CA . LYS A 1 97 ? 6.659 -3.433 4.683 1.00 98.31 97 LYS A CA 1
ATOM 778 C C . LYS A 1 97 ? 6.209 -3.173 3.258 1.00 98.31 97 LYS A C 1
ATOM 780 O O . LYS A 1 97 ? 5.093 -3.527 2.881 1.00 98.31 97 LYS A O 1
ATOM 785 N N . ILE A 1 98 ? 7.067 -2.577 2.445 1.00 98.75 98 ILE A N 1
ATOM 786 C CA . ILE A 1 98 ? 6.770 -2.353 1.031 1.00 98.75 98 ILE A CA 1
ATOM 787 C C . ILE A 1 98 ? 7.988 -2.690 0.181 1.00 98.75 98 ILE A C 1
ATOM 789 O O . ILE A 1 98 ? 9.119 -2.403 0.563 1.00 98.75 98 ILE A O 1
ATOM 793 N N . GLN A 1 99 ? 7.766 -3.278 -0.991 1.00 98.56 99 GLN A N 1
ATOM 794 C CA . GLN A 1 99 ? 8.811 -3.455 -1.999 1.00 98.56 99 GLN A CA 1
ATOM 795 C C . GLN A 1 99 ? 8.333 -2.980 -3.368 1.00 98.56 99 GLN A C 1
ATOM 797 O O . GLN A 1 99 ? 7.135 -2.977 -3.667 1.00 98.56 99 GLN A O 1
ATOM 802 N N . ALA A 1 100 ? 9.281 -2.594 -4.216 1.00 98.75 100 ALA A N 1
ATOM 803 C CA . ALA A 1 100 ? 9.010 -2.225 -5.598 1.00 98.75 100 ALA A CA 1
ATOM 804 C C . ALA A 1 100 ? 9.203 -3.420 -6.541 1.00 98.75 100 ALA A C 1
ATOM 806 O O . ALA A 1 100 ? 10.013 -4.314 -6.291 1.00 98.75 100 ALA A O 1
ATOM 807 N N . ARG A 1 101 ? 8.490 -3.409 -7.667 1.00 98.44 101 ARG A N 1
ATOM 808 C CA . ARG A 1 101 ? 8.625 -4.383 -8.752 1.00 98.44 101 ARG A CA 1
ATOM 809 C C . ARG A 1 101 ? 8.760 -3.672 -10.089 1.00 98.44 101 ARG A C 1
ATOM 811 O O . ARG A 1 101 ? 7.936 -2.822 -10.441 1.00 98.44 101 ARG A O 1
ATOM 818 N N . ASN A 1 102 ? 9.733 -4.091 -10.885 1.00 97.88 102 ASN A N 1
ATOM 819 C CA . ASN A 1 102 ? 9.859 -3.706 -12.288 1.00 97.88 102 ASN A CA 1
ATOM 820 C C . ASN A 1 102 ? 9.690 -4.939 -13.205 1.00 97.88 102 ASN A C 1
ATOM 822 O O . ASN A 1 102 ? 9.344 -6.033 -12.753 1.00 97.88 102 ASN A O 1
ATOM 826 N N . SER A 1 103 ? 9.930 -4.765 -14.507 1.00 96.62 103 SER A N 1
ATOM 827 C CA . SER A 1 103 ? 9.830 -5.854 -15.496 1.00 96.62 103 SER A CA 1
ATOM 828 C C . SER A 1 103 ? 10.806 -7.020 -15.273 1.00 96.62 103 SER A C 1
ATOM 830 O O . SER A 1 103 ? 10.579 -8.106 -15.800 1.00 96.62 103 SER A O 1
ATOM 832 N N . LYS A 1 104 ? 11.881 -6.809 -14.508 1.00 96.44 104 LYS A N 1
ATOM 833 C CA . LYS A 1 104 ? 12.902 -7.815 -14.196 1.00 96.44 104 LYS A CA 1
ATOM 834 C C . LYS A 1 104 ? 12.602 -8.582 -12.916 1.00 96.44 104 LYS A C 1
ATOM 836 O O . LYS A 1 104 ? 13.097 -9.690 -12.761 1.00 96.44 104 LYS A O 1
ATOM 841 N N . GLY A 1 105 ? 11.772 -8.030 -12.031 1.00 97.25 105 GLY A N 1
ATOM 842 C CA . GLY A 1 105 ? 11.347 -8.707 -10.812 1.00 97.25 105 GLY A CA 1
ATOM 843 C C . GLY A 1 105 ? 11.167 -7.765 -9.630 1.00 97.25 105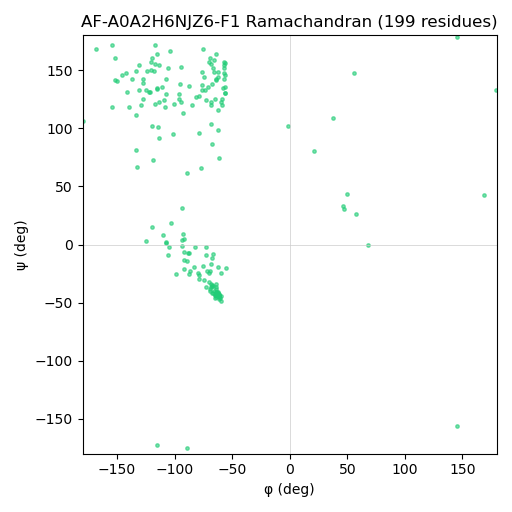 GLY A C 1
ATOM 844 O O . GLY A 1 105 ? 10.890 -6.574 -9.790 1.00 97.25 105 GLY A O 1
ATOM 845 N N . MET A 1 106 ? 11.267 -8.346 -8.439 1.00 98.12 106 MET A N 1
ATOM 846 C CA . MET A 1 106 ? 11.027 -7.692 -7.157 1.00 98.12 106 MET A CA 1
ATOM 847 C C . MET A 1 106 ? 12.341 -7.197 -6.554 1.00 98.12 106 MET A C 1
ATOM 849 O O . MET A 1 106 ? 13.346 -7.899 -6.626 1.00 98.12 106 MET A O 1
ATOM 853 N N . GLY A 1 107 ? 12.320 -5.993 -5.988 1.00 98.38 107 GLY A N 1
ATOM 854 C CA . GLY A 1 107 ? 13.425 -5.464 -5.194 1.00 98.38 107 GLY A CA 1
ATOM 855 C C . GLY A 1 107 ? 13.316 -5.828 -3.713 1.00 98.38 107 GLY A C 1
ATOM 856 O O . GLY A 1 107 ? 12.398 -6.557 -3.329 1.00 98.38 107 GLY A O 1
ATOM 857 N N . PRO A 1 108 ? 14.227 -5.313 -2.872 1.00 98.50 108 PRO A N 1
ATOM 858 C CA . PRO A 1 108 ? 14.183 -5.553 -1.435 1.00 98.50 108 PRO A CA 1
ATOM 859 C C . PRO A 1 108 ? 12.978 -4.864 -0.776 1.00 98.50 108 PRO A C 1
ATOM 861 O O . PRO A 1 108 ? 12.461 -3.853 -1.267 1.00 98.50 108 PRO A O 1
ATOM 864 N N . MET A 1 109 ? 12.551 -5.412 0.363 1.00 98.12 109 MET A N 1
ATOM 865 C CA . MET A 1 109 ? 11.546 -4.801 1.233 1.00 98.12 109 MET A CA 1
ATOM 866 C C . MET A 1 109 ? 12.147 -3.653 2.040 1.00 98.12 109 MET A C 1
ATOM 868 O O . MET A 1 109 ? 13.322 -3.685 2.401 1.00 98.12 109 MET A O 1
ATOM 872 N N . SER A 1 110 ? 11.324 -2.653 2.341 1.00 98.44 110 SER A N 1
ATOM 873 C CA . SER A 1 110 ? 11.641 -1.641 3.344 1.00 98.44 110 SER A CA 1
ATOM 874 C C . SER A 1 110 ? 11.759 -2.258 4.737 1.00 98.44 110 SER A C 1
ATOM 876 O O . SER A 1 110 ? 11.221 -3.339 5.007 1.00 98.44 110 SER A O 1
ATOM 878 N N . ASP A 1 111 ? 12.355 -1.501 5.654 1.00 96.56 111 ASP A N 1
ATOM 879 C CA . ASP A 1 111 ? 12.175 -1.749 7.080 1.00 96.56 111 ASP A CA 1
ATOM 880 C C . ASP A 1 111 ? 10.687 -1.701 7.454 1.00 96.56 111 ASP A C 1
ATOM 882 O O . ASP A 1 111 ? 9.860 -1.079 6.771 1.00 96.56 111 ASP A O 1
ATOM 886 N N . ALA A 1 112 ? 10.342 -2.398 8.537 1.00 96.75 112 ALA A N 1
ATOM 887 C CA . ALA A 1 112 ? 8.977 -2.435 9.029 1.00 96.75 112 ALA A CA 1
ATOM 888 C C . ALA A 1 112 ? 8.604 -1.099 9.681 1.00 96.75 112 ALA A C 1
ATOM 890 O O . ALA A 1 112 ? 9.237 -0.666 10.643 1.00 96.75 112 ALA A O 1
ATOM 891 N N . VAL A 1 113 ? 7.524 -0.485 9.205 1.00 98.12 113 VAL A N 1
ATOM 892 C CA . VAL A 1 113 ? 6.904 0.676 9.850 1.00 98.12 113 VAL A CA 1
ATOM 893 C C . VAL A 1 113 ? 5.787 0.184 10.757 1.00 98.12 113 VAL A C 1
ATOM 895 O O . VAL A 1 113 ? 4.868 -0.490 10.295 1.00 98.12 113 VAL A O 1
ATOM 898 N N . GLN A 1 114 ? 5.847 0.517 12.044 1.00 98.50 114 GLN A N 1
ATOM 899 C CA . GLN A 1 114 ? 4.760 0.228 12.974 1.00 98.50 114 GLN A CA 1
ATOM 900 C C . GLN A 1 114 ? 3.736 1.364 12.965 1.00 98.50 114 GLN A C 1
ATOM 902 O O . GLN A 1 114 ? 4.091 2.541 13.035 1.00 98.50 114 GLN A O 1
ATOM 907 N N . PHE A 1 115 ? 2.456 1.009 12.952 1.00 98.31 115 PHE A N 1
ATOM 908 C CA . PHE A 1 115 ? 1.360 1.946 13.146 1.00 98.31 115 PHE A CA 1
ATOM 909 C C . PHE A 1 115 ? 0.262 1.309 13.995 1.00 98.31 115 PHE A C 1
ATOM 911 O O . PHE A 1 115 ? -0.185 0.196 13.716 1.00 98.31 115 PHE A O 1
ATOM 918 N N . ARG A 1 116 ? -0.198 2.018 15.030 1.00 98.19 116 ARG A N 1
ATOM 919 C CA . ARG A 1 116 ? -1.318 1.574 15.865 1.00 98.19 116 ARG A CA 1
ATOM 920 C C . ARG A 1 116 ? -2.589 2.301 15.454 1.00 98.19 116 ARG A C 1
ATOM 922 O O . ARG A 1 116 ? -2.653 3.526 15.520 1.00 98.19 116 ARG A O 1
ATOM 929 N N . THR A 1 117 ? -3.609 1.548 15.055 1.00 97.50 117 THR A N 1
ATOM 930 C CA . THR A 1 117 ? -4.921 2.118 14.722 1.00 97.50 117 THR A CA 1
ATOM 931 C C . THR A 1 117 ? -5.543 2.805 15.942 1.00 97.50 117 THR A C 1
ATOM 933 O O . THR A 1 117 ? -5.356 2.316 17.063 1.00 97.50 117 THR A O 1
ATOM 936 N N . PRO A 1 118 ? -6.345 3.868 15.757 1.00 95.50 118 PRO A N 1
ATOM 937 C CA . PRO A 1 118 ? -7.046 4.528 16.852 1.00 95.50 118 PRO A CA 1
ATOM 938 C C . PRO A 1 118 ? -7.927 3.570 17.656 1.00 95.50 118 PRO A C 1
ATOM 940 O O . PRO A 1 118 ? -8.409 2.556 17.147 1.00 95.50 118 PRO A O 1
ATOM 943 N N . LYS A 1 119 ? -8.194 3.927 18.911 1.00 94.31 119 LYS A N 1
ATOM 944 C CA . LYS A 1 119 ? -9.263 3.291 19.686 1.00 94.31 119 LYS A CA 1
ATOM 945 C C . LYS A 1 119 ? -10.618 3.718 19.130 1.00 94.31 119 LYS A C 1
ATOM 947 O O . LYS A 1 119 ? -10.737 4.785 18.524 1.00 94.31 119 LYS A O 1
ATOM 952 N N . ALA A 1 120 ? -11.653 2.918 19.373 1.00 85.69 120 ALA A N 1
ATOM 953 C CA . ALA A 1 120 ? -13.013 3.407 19.193 1.00 85.69 120 ALA A CA 1
ATOM 954 C C . ALA A 1 120 ? -13.182 4.664 20.057 1.00 85.69 120 ALA A C 1
ATOM 956 O O . ALA A 1 120 ? -12.834 4.639 21.241 1.00 85.69 120 ALA A O 1
ATOM 957 N N . LEU A 1 121 ? -13.693 5.756 19.478 1.00 79.00 121 LEU A N 1
ATOM 958 C CA . LEU A 1 121 ? -14.183 6.862 20.292 1.00 79.00 121 LEU A CA 1
ATOM 959 C C . LEU A 1 121 ? -15.341 6.294 21.112 1.00 79.00 121 LEU A C 1
ATOM 961 O O . LEU A 1 121 ? -16.447 6.106 20.607 1.00 79.00 121 LEU A O 1
ATOM 965 N N . GLY A 1 122 ? -15.056 5.942 22.364 1.00 59.25 122 GLY A N 1
ATOM 966 C CA . GLY A 1 122 ? -16.088 5.616 23.324 1.00 59.25 122 GLY A CA 1
ATOM 967 C C . GLY A 1 122 ? -17.032 6.806 23.393 1.00 59.25 122 GLY A C 1
ATOM 968 O O . GLY A 1 122 ? -16.592 7.946 23.516 1.00 59.25 122 GLY A O 1
ATOM 969 N N . SER A 1 123 ? -18.327 6.538 23.286 1.00 53.66 123 SER A N 1
ATOM 970 C CA . SER A 1 123 ? -19.382 7.482 23.627 1.00 53.66 123 SER A CA 1
ATOM 971 C C . SER A 1 123 ? -19.282 7.829 25.121 1.00 53.66 123 SER A C 1
ATOM 973 O O . SER A 1 123 ? -20.093 7.382 25.931 1.00 53.66 123 SER A O 1
ATOM 975 N N . THR A 1 124 ? -18.300 8.635 25.525 1.00 48.28 124 THR A N 1
ATOM 976 C CA . THR A 1 124 ? -18.318 9.355 26.801 1.00 48.28 124 THR A CA 1
ATOM 977 C C . THR A 1 124 ? -19.256 10.549 26.664 1.00 48.28 124 THR A C 1
ATOM 979 O O . THR A 1 124 ? -18.878 11.713 26.747 1.00 48.28 124 THR A O 1
ATOM 982 N N . GLY A 1 125 ? -20.539 10.240 26.480 1.00 54.03 125 GLY A N 1
ATOM 983 C CA . GLY A 1 125 ? -21.594 11.091 26.992 1.00 54.03 125 GLY A CA 1
ATOM 984 C C . GLY A 1 125 ? -21.562 10.994 28.513 1.00 54.03 125 GLY A C 1
ATOM 985 O O . GLY A 1 125 ? -21.960 9.972 29.064 1.00 54.03 125 GLY A O 1
ATOM 986 N N . LYS A 1 126 ? -21.033 12.030 29.166 1.00 41.94 126 LYS A N 1
ATOM 987 C CA . LYS A 1 126 ? -21.441 12.539 30.487 1.00 41.94 126 LYS A CA 1
ATOM 988 C C . LYS A 1 126 ? -20.571 13.746 30.820 1.00 41.94 126 LYS A C 1
ATOM 990 O O . LYS A 1 126 ? -19.387 13.623 31.118 1.00 41.94 126 LYS A O 1
ATOM 995 N N . GLY A 1 127 ? -21.183 14.924 30.725 1.00 51.12 127 GLY A N 1
ATOM 996 C CA . GLY A 1 127 ? -20.625 16.139 31.285 1.00 51.12 127 GLY A CA 1
ATOM 997 C C . GLY A 1 127 ? -20.512 15.988 32.795 1.00 51.12 127 GLY A C 1
ATOM 998 O O . GLY A 1 127 ? -21.524 15.891 33.477 1.00 51.12 127 GLY A O 1
ATOM 999 N N . ASN A 1 128 ? -19.285 16.012 33.298 1.00 42.12 128 ASN A N 1
ATOM 1000 C CA . ASN A 1 128 ? -19.007 16.316 34.691 1.00 42.12 128 ASN A CA 1
ATOM 1001 C C . ASN A 1 128 ? -18.253 17.644 34.699 1.00 42.12 128 ASN A C 1
ATOM 1003 O O . ASN A 1 128 ? -17.033 17.684 34.567 1.00 42.12 128 ASN A O 1
ATOM 1007 N N . ARG A 1 129 ? -19.006 18.740 34.812 1.00 45.66 129 ARG A N 1
ATOM 1008 C CA . ARG A 1 129 ? -18.479 20.028 35.261 1.00 45.66 129 ARG A CA 1
ATOM 1009 C C . ARG A 1 129 ? -18.710 20.068 36.778 1.00 45.66 129 ARG A C 1
ATOM 1011 O O . ARG A 1 129 ? -19.875 20.062 37.173 1.00 45.66 129 ARG A O 1
ATOM 1018 N N . PRO A 1 130 ? -17.676 20.056 37.635 1.00 40.97 130 PRO A N 1
ATOM 1019 C CA . PRO A 1 130 ? -17.854 20.404 39.037 1.00 40.97 130 PRO A CA 1
ATOM 1020 C C . PRO A 1 130 ? -18.212 21.888 39.151 1.00 40.97 130 PRO A C 1
ATOM 102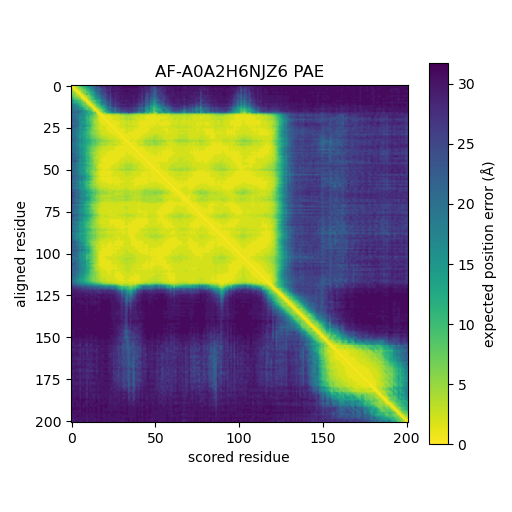2 O O . PRO A 1 130 ? -17.670 22.724 38.425 1.00 40.97 130 PRO A O 1
ATOM 1025 N N . LEU A 1 131 ? -19.165 22.175 40.034 1.00 45.31 131 LEU A N 1
ATOM 1026 C CA . LEU A 1 131 ? -19.589 23.510 40.439 1.00 45.31 131 LEU A CA 1
ATOM 1027 C C . LEU A 1 131 ? -18.413 24.306 41.034 1.00 45.31 131 LEU A C 1
ATOM 1029 O O . LEU A 1 131 ? -17.749 23.840 41.951 1.00 45.31 131 LEU A O 1
ATOM 1033 N N . ASP A 1 132 ? -18.196 25.481 40.447 1.00 39.56 132 ASP A N 1
ATOM 1034 C CA . ASP A 1 132 ? -17.922 26.787 41.063 1.00 39.56 132 ASP A CA 1
ATOM 1035 C C . ASP A 1 132 ? -17.033 26.875 42.327 1.00 39.56 132 ASP A C 1
ATOM 1037 O O . ASP A 1 132 ? -17.464 26.584 43.439 1.00 39.56 132 ASP A O 1
ATOM 1041 N N . VAL A 1 133 ? -15.822 27.420 42.151 1.00 43.53 133 VAL A N 1
ATOM 1042 C CA . VAL A 1 133 ? -15.172 28.318 43.121 1.00 43.53 133 VAL A CA 1
ATOM 1043 C C . VAL A 1 133 ? -14.634 29.498 42.317 1.00 43.53 133 VAL A C 1
ATOM 1045 O O . VAL A 1 133 ? -13.730 29.346 41.493 1.00 43.53 133 VAL A O 1
ATOM 1048 N N . GLY A 1 134 ? -15.244 30.661 42.529 1.00 43.22 134 GLY A N 1
ATOM 1049 C CA . GLY A 1 134 ? -14.903 31.903 41.856 1.00 43.22 134 GLY A CA 1
ATOM 1050 C C . GLY A 1 134 ? -13.514 32.434 42.208 1.00 43.22 134 GLY A C 1
ATOM 1051 O O . GLY A 1 134 ? -13.013 32.298 43.324 1.00 43.22 134 GLY A O 1
ATOM 1052 N N . THR A 1 135 ? -12.905 33.108 41.241 1.00 39.59 135 THR A N 1
ATOM 1053 C CA . THR A 1 135 ? -12.044 34.262 41.507 1.00 39.59 135 THR A CA 1
ATOM 1054 C C . THR A 1 135 ? -12.045 35.152 40.274 1.00 39.59 135 THR A C 1
ATOM 1056 O O . THR A 1 135 ? -11.680 34.737 39.174 1.00 39.59 135 THR A O 1
ATOM 1059 N N . ASP A 1 136 ? -12.530 36.370 40.479 1.00 43.62 136 ASP A N 1
ATOM 1060 C CA . ASP A 1 136 ? -12.641 37.432 39.497 1.00 43.62 136 ASP A CA 1
ATOM 1061 C C . ASP A 1 136 ? -11.279 37.828 38.916 1.00 43.62 136 ASP A C 1
ATOM 1063 O O . ASP A 1 136 ? -10.402 38.324 39.621 1.00 43.62 136 ASP A O 1
ATOM 1067 N N . TYR A 1 137 ? -11.146 37.737 37.596 1.00 37.50 137 TYR A N 1
ATOM 1068 C CA . TYR A 1 137 ? -10.390 38.732 36.844 1.00 37.50 137 TYR A CA 1
ATOM 1069 C C . TYR A 1 137 ? -11.115 39.038 35.533 1.00 37.50 137 TYR A C 1
ATOM 1071 O O . TYR A 1 137 ? -11.369 38.193 34.677 1.00 37.50 137 TYR A O 1
ATOM 1079 N N . LYS A 1 138 ? -11.499 40.304 35.414 1.00 37.03 138 LYS A N 1
ATOM 1080 C CA . LYS A 1 138 ? -12.167 40.905 34.267 1.00 37.03 138 LYS A CA 1
ATOM 1081 C C . LYS A 1 138 ? -11.105 41.333 33.254 1.00 37.03 138 LYS A C 1
ATOM 1083 O O . LYS A 1 138 ? -10.294 42.206 33.556 1.00 37.03 138 LYS A O 1
ATOM 1088 N N . THR A 1 139 ? -11.135 40.798 32.034 1.00 34.91 139 THR A N 1
ATOM 1089 C CA . THR A 1 139 ? -10.535 41.446 30.847 1.00 34.91 139 THR A CA 1
ATOM 1090 C C . THR A 1 139 ? -11.299 41.009 29.582 1.00 34.91 139 THR A C 1
ATOM 1092 O O . THR A 1 139 ? -11.786 39.879 29.545 1.00 34.91 139 THR A O 1
ATOM 1095 N N . PRO A 1 140 ? -11.522 41.901 28.594 1.00 42.19 140 PRO A N 1
ATOM 1096 C CA . PRO A 1 140 ? -12.689 41.843 27.713 1.00 42.19 140 PRO A CA 1
ATOM 1097 C C . PRO A 1 140 ? -12.395 41.343 26.287 1.00 42.19 140 PRO A C 1
ATOM 1099 O O . PRO A 1 140 ? -11.330 41.639 25.766 1.00 42.19 140 PRO A O 1
ATOM 1102 N N . LEU A 1 141 ? -13.424 40.727 25.667 1.00 38.19 141 LEU A N 1
ATOM 1103 C CA . LEU A 1 141 ? -13.704 40.573 24.218 1.00 38.19 141 LEU A CA 1
ATOM 1104 C C . LEU A 1 141 ? -12.608 39.919 23.343 1.00 38.19 141 LEU A C 1
ATOM 1106 O O . LEU A 1 141 ? -11.428 40.163 23.491 1.00 38.19 141 LEU A O 1
ATOM 1110 N N . SER A 1 142 ? -12.865 39.178 22.273 1.00 35.69 142 SER A N 1
ATOM 1111 C CA . SER A 1 142 ? -14.013 38.558 21.609 1.00 35.69 142 SER A CA 1
ATOM 1112 C C . SER A 1 142 ? -13.368 37.897 20.381 1.00 35.69 142 SER A C 1
ATOM 1114 O O . SER A 1 142 ? -12.555 38.540 19.717 1.00 35.69 142 SER A O 1
ATOM 1116 N N . GLY A 1 143 ? -13.671 36.636 20.072 1.00 32.72 143 GLY A N 1
ATOM 1117 C CA . GLY A 1 143 ? -13.096 35.988 18.889 1.00 32.72 143 GLY A CA 1
ATOM 1118 C C . GLY A 1 143 ? -13.319 34.485 18.806 1.00 32.72 143 GLY A C 1
ATOM 1119 O O . GLY A 1 143 ? -12.401 33.742 18.478 1.00 32.72 143 GLY A O 1
ATOM 1120 N N . SER A 1 144 ? -14.521 34.007 19.127 1.00 34.53 144 SER A N 1
ATOM 1121 C CA . SER A 1 144 ? -14.905 32.626 18.845 1.00 34.53 144 SER A CA 1
ATOM 1122 C C . SER A 1 144 ? -15.288 32.489 17.370 1.00 34.53 144 SER A C 1
ATOM 1124 O O . SER A 1 144 ? -16.434 32.738 17.005 1.00 34.53 144 SER A O 1
ATOM 1126 N N . ASN A 1 145 ? -14.344 32.054 16.536 1.00 33.81 145 ASN A N 1
ATOM 1127 C CA . ASN A 1 145 ? -14.656 31.457 15.240 1.00 33.81 145 ASN A CA 1
ATOM 1128 C C . ASN A 1 145 ? -14.535 29.939 15.378 1.00 33.81 145 ASN A C 1
ATOM 1130 O O . ASN A 1 145 ? -13.459 29.360 15.271 1.00 33.81 145 ASN A O 1
ATOM 1134 N N . SER A 1 146 ? -15.669 29.299 15.632 1.00 51.31 146 SER A N 1
ATOM 1135 C CA . SER A 1 146 ? -15.893 27.896 15.300 1.00 51.31 146 SER A CA 1
ATOM 1136 C C . SER A 1 146 ? -17.107 27.834 14.390 1.00 51.31 146 SER A C 1
ATOM 1138 O O . SER A 1 146 ? -18.161 28.349 14.757 1.00 51.31 146 SER A O 1
ATOM 1140 N N . PRO A 1 147 ? -17.007 27.118 13.268 1.00 46.09 147 PRO A N 1
ATOM 1141 C CA . PRO A 1 147 ? -18.126 26.369 12.749 1.00 46.09 147 PRO A CA 1
ATOM 1142 C C . PRO A 1 147 ? -17.784 24.883 12.826 1.00 46.09 147 PRO A C 1
ATOM 1144 O O . PRO A 1 147 ? -17.019 24.329 12.045 1.00 46.09 147 PRO A O 1
ATOM 1147 N N . HIS A 1 148 ? -18.353 24.269 13.853 1.00 40.88 148 HIS A N 1
ATOM 1148 C CA . HIS A 1 148 ? -19.050 22.992 13.808 1.00 40.88 148 HIS A CA 1
ATOM 1149 C C . HIS A 1 148 ? -19.141 22.341 12.405 1.00 40.88 148 HIS A C 1
ATOM 1151 O O . HIS A 1 148 ? -19.995 22.700 11.598 1.00 40.88 148 HIS A O 1
ATOM 1157 N N . GLY A 1 149 ? -18.293 21.347 12.138 1.00 37.38 149 GLY A N 1
ATOM 1158 C CA . GLY A 1 149 ? -18.428 20.423 11.010 1.00 37.38 149 GLY A CA 1
ATOM 1159 C C . GLY A 1 149 ? -19.270 19.207 11.393 1.00 37.38 149 GLY A C 1
ATOM 1160 O O . GLY A 1 149 ? -18.767 18.089 11.413 1.00 37.38 149 GLY A O 1
ATOM 1161 N N . SER A 1 150 ? -20.533 19.426 11.754 1.00 52.62 150 SER A N 1
ATOM 1162 C CA . SER A 1 150 ? -21.531 18.351 11.730 1.00 52.62 150 SER A CA 1
ATOM 1163 C C . SER A 1 150 ? -21.919 18.124 10.266 1.00 52.62 150 SER A C 1
ATOM 1165 O O . SER A 1 150 ? -22.165 19.118 9.576 1.00 52.62 150 SER A O 1
ATOM 1167 N N . PRO A 1 151 ? -21.968 16.877 9.756 1.00 49.91 151 PRO A N 1
ATOM 1168 C CA . PRO A 1 151 ? -22.352 16.634 8.372 1.00 49.91 151 PRO A CA 1
ATOM 1169 C C . PRO A 1 151 ? -23.752 17.203 8.163 1.00 49.91 151 PRO A C 1
ATOM 1171 O O . PRO A 1 151 ? -24.703 16.870 8.875 1.00 49.91 151 PRO A O 1
ATOM 1174 N N . SER A 1 152 ? -23.845 18.153 7.237 1.00 55.50 152 SER A N 1
ATOM 1175 C CA . SER A 1 152 ? -25.094 18.834 6.925 1.00 55.50 152 SER A CA 1
ATOM 1176 C C . SER A 1 152 ? -26.167 17.808 6.515 1.00 55.50 152 SER A C 1
ATOM 1178 O O . SER A 1 152 ? -25.832 16.767 5.941 1.00 55.50 152 SER A O 1
ATOM 1180 N N . PRO A 1 153 ? -27.469 18.082 6.726 1.00 58.50 153 PRO A N 1
ATOM 1181 C CA . PRO A 1 153 ? -28.552 17.172 6.332 1.00 58.50 153 PRO A CA 1
ATOM 1182 C C . PRO A 1 153 ? -28.509 16.792 4.843 1.00 58.50 153 PRO A C 1
ATOM 1184 O O . PRO A 1 153 ? -29.055 15.770 4.441 1.00 58.50 153 PRO A O 1
ATOM 1187 N N . LEU A 1 154 ? -27.830 17.598 4.021 1.00 54.12 154 LEU A N 1
ATOM 1188 C CA . LEU A 1 154 ? -27.632 17.360 2.597 1.00 54.12 154 LEU A CA 1
ATOM 1189 C C . LEU A 1 154 ? -26.690 16.178 2.315 1.00 54.12 154 LEU A C 1
ATOM 1191 O O . LEU A 1 154 ? -26.934 15.455 1.355 1.00 54.12 154 LEU A O 1
ATOM 1195 N N . GLU A 1 155 ? -25.683 15.910 3.154 1.00 60.62 155 GLU A N 1
ATOM 1196 C CA . GLU A 1 155 ? -24.794 14.747 2.977 1.00 60.62 155 GLU A CA 1
ATOM 1197 C C . GLU A 1 155 ? -25.497 13.428 3.318 1.00 60.62 155 GLU A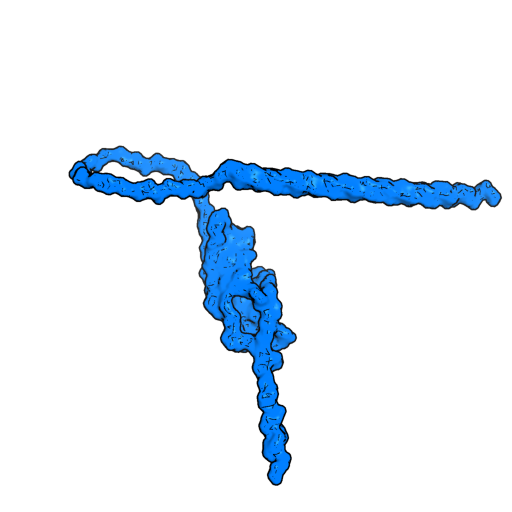 C 1
ATOM 1199 O O . GLU A 1 155 ? -25.314 12.431 2.618 1.00 60.62 155 GLU A O 1
ATOM 1204 N N . TYR A 1 156 ? -26.371 13.430 4.332 1.00 71.75 156 TYR A N 1
ATOM 1205 C CA . TYR A 1 156 ? -27.214 12.273 4.644 1.00 71.75 156 TYR A CA 1
ATOM 1206 C C . TYR A 1 156 ? -28.237 12.012 3.533 1.00 71.75 156 TYR A C 1
ATOM 1208 O O . TYR A 1 156 ? -28.401 10.874 3.100 1.00 71.75 156 TYR A O 1
ATOM 1216 N N . ASN A 1 157 ? -28.858 13.068 2.998 1.00 72.75 157 ASN A N 1
ATOM 1217 C CA . ASN A 1 157 ? -29.751 12.951 1.846 1.00 72.75 157 ASN A CA 1
ATOM 1218 C C . ASN A 1 157 ? -29.011 12.410 0.611 1.00 72.75 157 ASN A C 1
ATOM 1220 O O . ASN A 1 157 ? -29.521 11.512 -0.050 1.00 72.75 157 ASN A O 1
ATOM 1224 N N . MET A 1 158 ? -27.789 12.868 0.327 1.00 73.75 158 MET A N 1
ATOM 1225 C CA . MET A 1 158 ? -26.990 12.341 -0.788 1.00 73.75 158 MET A CA 1
ATOM 1226 C C . MET A 1 158 ? -26.617 10.864 -0.597 1.00 73.75 158 MET A C 1
ATOM 1228 O O . MET A 1 158 ? -26.740 10.079 -1.537 1.00 73.75 158 MET A O 1
ATOM 1232 N N . LEU A 1 159 ? -26.226 10.451 0.612 1.00 79.81 159 LEU A N 1
ATOM 1233 C CA . LEU A 1 159 ? -25.953 9.042 0.919 1.00 79.81 159 LEU A CA 1
ATOM 1234 C C . LEU A 1 159 ? -27.208 8.168 0.793 1.00 79.81 159 LEU A C 1
ATOM 1236 O O . LEU A 1 159 ? -27.134 7.081 0.218 1.00 79.81 159 LEU A O 1
ATOM 1240 N N . LEU A 1 160 ? -28.365 8.649 1.256 1.00 81.00 160 LEU A N 1
ATOM 1241 C CA . LEU A 1 160 ? -29.637 7.948 1.082 1.00 81.00 160 LEU A CA 1
ATOM 1242 C C . LEU A 1 160 ? -30.010 7.799 -0.398 1.00 81.00 160 LEU A C 1
ATOM 1244 O O . LEU A 1 160 ? -30.426 6.718 -0.806 1.00 81.00 160 LEU A O 1
ATOM 1248 N N . ILE A 1 161 ? -29.805 8.831 -1.221 1.00 83.88 161 ILE A N 1
ATOM 1249 C CA . ILE A 1 161 ? -30.054 8.758 -2.669 1.00 83.88 161 ILE A CA 1
ATOM 1250 C C . ILE A 1 161 ? -29.126 7.736 -3.343 1.00 83.88 161 ILE A C 1
ATOM 1252 O O . ILE A 1 161 ? -29.573 6.980 -4.208 1.00 83.88 161 ILE A O 1
ATOM 1256 N N . ILE A 1 162 ? -27.859 7.642 -2.930 1.00 87.00 162 ILE A N 1
ATOM 1257 C CA . ILE A 1 162 ? -26.929 6.628 -3.453 1.00 87.00 162 ILE A CA 1
ATOM 1258 C C . ILE A 1 162 ? -27.388 5.216 -3.060 1.00 87.00 162 ILE A C 1
ATOM 1260 O O . ILE A 1 162 ? -27.460 4.338 -3.915 1.00 87.00 162 ILE A O 1
ATOM 1264 N N . ILE A 1 163 ? -27.771 4.990 -1.802 1.00 89.75 163 ILE A N 1
ATOM 1265 C CA . ILE A 1 163 ? -28.246 3.673 -1.341 1.00 89.75 163 ILE A CA 1
ATOM 1266 C C . ILE A 1 163 ? -29.542 3.273 -2.058 1.00 89.75 163 ILE A C 1
ATOM 1268 O O . ILE A 1 163 ? -29.655 2.148 -2.548 1.00 89.75 163 ILE A O 1
ATOM 1272 N N . VAL A 1 164 ? -30.503 4.194 -2.174 1.00 93.19 164 VAL A N 1
ATOM 1273 C CA . VAL A 1 164 ? -31.775 3.947 -2.867 1.00 93.19 164 VAL A CA 1
ATOM 1274 C C . VAL A 1 164 ? -31.542 3.702 -4.356 1.00 93.19 164 VAL A C 1
ATOM 1276 O O . VAL A 1 164 ? -32.104 2.758 -4.904 1.00 93.19 164 VAL A O 1
ATOM 1279 N N . SER A 1 165 ? -30.680 4.480 -5.016 1.00 94.38 165 SER A N 1
ATOM 1280 C CA . SER A 1 165 ? -30.379 4.282 -6.440 1.00 94.38 165 SER A CA 1
ATOM 1281 C C . SER A 1 165 ? -29.685 2.946 -6.702 1.00 94.38 165 SER A C 1
ATOM 1283 O O . SER A 1 165 ? -30.110 2.219 -7.596 1.00 94.38 165 SER A O 1
ATOM 1285 N N . VAL A 1 166 ? -28.700 2.552 -5.889 1.00 95.75 166 VAL A N 1
ATOM 1286 C CA . VAL A 1 166 ? -28.055 1.230 -5.992 1.00 95.75 166 VAL A CA 1
ATOM 1287 C C . VAL A 1 166 ? -29.061 0.101 -5.720 1.00 95.75 166 VAL A C 1
ATOM 1289 O O . VAL A 1 166 ? -29.088 -0.892 -6.451 1.00 95.75 166 VAL A O 1
ATOM 1292 N N . GLY A 1 167 ? -29.948 0.264 -4.735 1.00 94.38 167 GLY A N 1
ATOM 1293 C CA . GLY A 1 167 ? -31.026 -0.688 -4.451 1.00 94.38 167 GLY A CA 1
ATOM 1294 C C . GLY A 1 167 ? -32.000 -0.846 -5.624 1.00 94.38 167 GLY A C 1
ATOM 1295 O O . GLY A 1 167 ? -32.289 -1.958 -6.057 1.00 94.38 167 GLY A O 1
ATOM 1296 N N . VAL A 1 168 ? -32.449 0.260 -6.216 1.00 96.69 168 VAL A N 1
ATOM 1297 C CA . VAL A 1 168 ? -33.331 0.230 -7.392 1.00 96.69 168 VAL A CA 1
ATOM 1298 C C . VAL A 1 168 ? -32.620 -0.394 -8.595 1.00 96.69 168 VAL A C 1
ATOM 1300 O O . VAL A 1 168 ? -33.202 -1.243 -9.268 1.00 96.69 168 VAL A O 1
ATOM 1303 N N . ILE A 1 169 ? -31.352 -0.047 -8.844 1.00 96.56 169 ILE A N 1
ATOM 1304 C CA . ILE A 1 169 ? -30.567 -0.613 -9.952 1.00 96.56 169 ILE A CA 1
ATOM 1305 C C . ILE A 1 169 ? -30.414 -2.129 -9.790 1.00 96.56 169 ILE A C 1
ATOM 1307 O O . ILE A 1 169 ? -30.628 -2.870 -10.749 1.00 96.56 169 ILE A O 1
ATOM 1311 N N . THR A 1 170 ? -30.099 -2.615 -8.587 1.00 96.19 170 THR A N 1
ATOM 1312 C CA . THR A 1 170 ? -29.967 -4.060 -8.335 1.00 96.19 170 THR A CA 1
ATOM 1313 C C . THR A 1 170 ? -31.291 -4.799 -8.535 1.00 96.19 170 THR A C 1
ATOM 1315 O O . THR A 1 170 ? -31.307 -5.826 -9.215 1.00 96.19 170 THR A O 1
ATOM 1318 N N . ILE A 1 171 ? -32.414 -4.251 -8.054 1.00 96.62 171 ILE A N 1
ATOM 1319 C CA . ILE A 1 171 ? -33.752 -4.823 -8.282 1.00 96.62 171 ILE A CA 1
ATOM 1320 C C . ILE A 1 171 ? -34.080 -4.872 -9.780 1.00 96.62 171 ILE A C 1
ATOM 1322 O O . ILE A 1 171 ? -34.516 -5.910 -10.280 1.00 96.62 171 ILE A O 1
ATOM 1326 N N . VAL A 1 172 ? -33.824 -3.790 -10.520 1.00 96.56 172 VAL A N 1
ATOM 1327 C CA . VAL A 1 172 ? -34.064 -3.733 -11.970 1.00 96.56 172 VAL A CA 1
ATOM 1328 C C . VAL A 1 172 ? -33.226 -4.778 -12.705 1.00 96.56 172 VAL A C 1
ATOM 1330 O O . VAL A 1 172 ? -33.761 -5.497 -13.549 1.00 96.56 172 VAL A O 1
ATOM 1333 N N . VAL A 1 173 ? -31.944 -4.931 -12.363 1.00 96.25 173 VAL A N 1
ATOM 1334 C CA . VAL A 1 173 ? -31.074 -5.955 -12.965 1.00 96.25 173 VAL A CA 1
ATOM 1335 C C . VAL A 1 173 ? -31.603 -7.361 -12.683 1.00 96.25 173 VAL A C 1
ATOM 1337 O O . VAL A 1 173 ? -31.685 -8.169 -13.607 1.00 96.25 173 VAL A O 1
ATOM 1340 N N . VAL A 1 174 ? -32.025 -7.653 -11.450 1.00 96.25 174 VAL A N 1
ATOM 1341 C CA . VAL A 1 174 ? -32.601 -8.961 -11.092 1.00 96.25 174 VAL A CA 1
ATOM 1342 C C . VAL A 1 174 ? -33.880 -9.238 -11.884 1.00 96.25 174 VAL A C 1
ATOM 1344 O O . VAL A 1 174 ? -34.035 -10.337 -12.420 1.00 96.25 174 VAL A O 1
ATOM 1347 N N . VAL A 1 175 ? -34.768 -8.250 -12.031 1.00 96.00 175 VAL A N 1
ATOM 1348 C CA . VAL A 1 175 ? -35.995 -8.386 -12.834 1.00 96.00 175 VAL A CA 1
ATOM 1349 C C . VAL A 1 175 ? -35.662 -8.604 -14.309 1.00 96.00 175 VAL A C 1
ATOM 1351 O O . VAL A 1 175 ? -36.235 -9.496 -14.932 1.00 96.00 175 VAL A O 1
ATOM 1354 N N . ILE A 1 176 ? -34.705 -7.857 -14.868 1.00 95.50 176 ILE A N 1
ATOM 1355 C CA . ILE A 1 176 ? -34.249 -8.042 -16.252 1.00 95.50 176 ILE A CA 1
ATOM 1356 C C . ILE A 1 176 ? -33.709 -9.463 -16.438 1.00 95.50 176 ILE A C 1
ATOM 1358 O O . ILE A 1 176 ? -34.131 -10.157 -17.364 1.00 95.50 176 ILE A O 1
ATOM 1362 N N . VAL A 1 177 ? -32.838 -9.934 -15.542 1.00 94.25 177 VAL A N 1
ATOM 1363 C CA . VAL A 1 177 ? -32.303 -11.303 -15.580 1.00 94.25 177 VAL A CA 1
ATOM 1364 C C . VAL A 1 177 ? -33.432 -12.327 -15.476 1.00 94.25 177 VAL A C 1
ATOM 1366 O O . VAL A 1 177 ? -33.467 -13.258 -16.276 1.00 94.25 177 VAL A O 1
ATOM 1369 N N . ALA A 1 178 ? -34.404 -12.144 -14.581 1.00 91.31 178 ALA A N 1
ATOM 1370 C CA . ALA A 1 178 ? -35.560 -13.030 -14.462 1.00 91.31 178 ALA A CA 1
ATOM 1371 C C . ALA A 1 178 ? -36.420 -13.044 -15.740 1.00 91.31 178 ALA A C 1
ATOM 1373 O O . ALA A 1 178 ? -36.835 -14.112 -16.195 1.00 91.31 178 ALA A O 1
ATOM 1374 N N . VAL A 1 179 ? -36.640 -11.893 -16.381 1.00 92.00 179 VAL A N 1
ATOM 1375 C CA . VAL A 1 179 ? -37.358 -11.791 -17.664 1.00 92.00 179 VAL A CA 1
ATOM 1376 C C . VAL A 1 179 ? -36.574 -12.465 -18.792 1.00 92.00 179 VAL A C 1
ATOM 1378 O O . VAL A 1 179 ? -37.156 -13.170 -19.617 1.00 92.00 179 VAL A O 1
ATOM 1381 N N . PHE A 1 180 ? -35.250 -12.321 -18.831 1.00 90.25 180 PHE A N 1
ATOM 1382 C CA . PHE A 1 180 ? -34.414 -13.031 -19.801 1.00 90.25 180 PHE A CA 1
ATOM 1383 C C . PHE A 1 180 ? -34.403 -14.540 -19.550 1.00 90.25 180 PHE A C 1
ATOM 1385 O O . PHE A 1 180 ? -34.546 -15.312 -20.498 1.00 90.25 180 PHE A O 1
ATOM 1392 N N . CYS A 1 181 ? -34.310 -14.975 -18.296 1.00 83.38 181 CYS A N 1
ATOM 1393 C CA . CYS A 1 181 ? -34.393 -16.381 -17.910 1.00 83.38 181 CYS A CA 1
ATOM 1394 C C . CYS A 1 181 ? -35.758 -16.983 -18.273 1.00 83.38 181 CYS A C 1
ATOM 1396 O O . CYS A 1 181 ? -35.822 -18.071 -18.851 1.00 83.38 181 CYS A O 1
ATOM 1398 N N . THR A 1 182 ? -36.851 -16.255 -18.031 1.00 81.44 182 THR A N 1
ATOM 1399 C CA . THR A 1 182 ? -38.205 -16.686 -18.412 1.00 81.44 182 THR A CA 1
ATOM 1400 C C . THR A 1 182 ? -38.411 -16.674 -19.929 1.00 81.44 182 THR A C 1
ATOM 1402 O O . THR A 1 182 ? -38.938 -17.637 -20.482 1.00 81.44 182 THR A O 1
ATOM 1405 N N . ARG A 1 183 ? -37.908 -15.676 -20.663 1.00 80.56 183 ARG A N 1
ATOM 1406 C CA . ARG A 1 183 ? -37.919 -15.681 -22.141 1.00 80.56 183 ARG A CA 1
ATOM 1407 C C . ARG A 1 183 ? -37.072 -16.806 -22.739 1.00 80.56 183 ARG A C 1
ATOM 1409 O O . ARG A 1 183 ? -37.442 -17.400 -23.752 1.00 80.56 183 ARG A O 1
ATOM 1416 N N . ARG A 1 184 ? -35.939 -17.140 -22.119 1.00 75.38 184 ARG A N 1
ATOM 1417 C CA . ARG A 1 184 ? -35.089 -18.245 -22.574 1.00 75.38 184 ARG A CA 1
ATOM 1418 C C . ARG A 1 184 ? -35.771 -19.592 -22.330 1.00 75.38 184 ARG A C 1
ATOM 1420 O O . ARG A 1 184 ? -35.722 -20.451 -23.209 1.00 75.38 184 ARG A O 1
ATOM 1427 N N . THR A 1 185 ? -36.477 -19.761 -21.208 1.00 63.50 185 THR A N 1
ATOM 1428 C CA . THR A 1 185 ? -37.220 -21.005 -20.943 1.00 63.50 185 THR A CA 1
ATOM 1429 C C . THR A 1 185 ? -38.414 -21.197 -21.886 1.00 63.50 185 THR A C 1
ATOM 1431 O O . THR A 1 185 ? -38.628 -22.305 -22.382 1.00 63.50 185 THR A O 1
ATOM 1434 N N . THR A 1 186 ? -39.125 -20.129 -22.276 1.00 62.25 186 THR A N 1
ATOM 1435 C CA . THR A 1 186 ? -40.206 -20.230 -23.280 1.00 62.25 186 THR A CA 1
ATOM 1436 C C . THR A 1 186 ? -39.670 -20.568 -24.673 1.00 62.25 186 THR A C 1
ATOM 1438 O O . THR A 1 186 ? -40.286 -21.362 -25.388 1.00 62.25 186 THR A O 1
ATOM 1441 N N . SER A 1 187 ? -38.487 -20.061 -25.038 1.00 59.62 187 SER A N 1
ATOM 1442 C CA . SER A 1 187 ? -37.785 -20.445 -26.272 1.00 59.62 187 SER A CA 1
ATOM 1443 C C . SER A 1 187 ? -37.428 -21.941 -26.292 1.00 59.62 187 SER A C 1
ATOM 1445 O O . SER A 1 187 ? -37.703 -22.638 -27.274 1.00 59.62 187 SER A O 1
ATOM 1447 N N . HIS A 1 188 ? -36.924 -22.483 -25.174 1.00 57.16 188 HIS A N 1
ATOM 1448 C CA . HIS A 1 188 ? -36.648 -23.920 -25.049 1.00 57.16 188 HIS A CA 1
ATOM 1449 C C . HIS A 1 188 ? -37.923 -24.782 -25.076 1.00 57.16 188 HIS A C 1
ATOM 1451 O O . HIS A 1 188 ? -37.916 -25.855 -25.685 1.00 57.16 188 HIS A O 1
ATOM 1457 N N . GLN A 1 189 ? -39.035 -24.318 -24.498 1.00 56.94 189 GLN A N 1
ATOM 1458 C CA . GLN A 1 189 ? -40.326 -25.019 -24.571 1.00 56.94 189 GLN A CA 1
ATOM 1459 C C . GLN A 1 189 ? -40.906 -25.032 -25.998 1.00 56.94 189 GLN A C 1
ATOM 1461 O O . GLN A 1 189 ? -41.454 -26.048 -26.433 1.00 56.94 189 GLN A O 1
ATOM 1466 N N . LYS A 1 190 ? -40.723 -23.957 -26.779 1.00 55.41 190 LYS A N 1
ATOM 1467 C CA . LYS A 1 190 ? -41.169 -23.898 -28.184 1.00 55.41 190 LYS A CA 1
ATOM 1468 C C . LYS A 1 190 ? -40.365 -24.847 -29.085 1.00 55.41 190 LYS A C 1
ATOM 1470 O O . LYS A 1 190 ? -40.939 -25.462 -29.981 1.00 55.41 190 LYS A O 1
ATOM 1475 N N . LYS A 1 191 ? -39.072 -25.044 -28.794 1.00 52.41 191 LYS A N 1
ATOM 1476 C CA . LYS A 1 191 ? -38.208 -25.998 -29.515 1.00 52.41 191 LYS A CA 1
ATOM 1477 C C . LYS A 1 191 ? -38.501 -27.463 -29.154 1.00 52.41 191 LYS A C 1
ATOM 1479 O O . LYS A 1 191 ? -38.404 -28.326 -30.018 1.00 52.41 191 LYS A O 1
ATOM 1484 N N . LYS A 1 192 ? -38.941 -27.747 -27.920 1.00 52.72 192 LYS A N 1
ATOM 1485 C CA . LYS A 1 192 ? -39.363 -29.100 -27.506 1.00 52.72 192 LYS A CA 1
ATOM 1486 C C . LYS A 1 192 ? -40.778 -29.477 -27.969 1.00 52.72 192 LYS A C 1
ATOM 1488 O O . LYS A 1 192 ? -41.005 -30.638 -28.288 1.00 52.72 192 LYS A O 1
ATOM 1493 N N . ARG A 1 193 ? -41.708 -28.523 -28.121 1.00 52.38 193 ARG A N 1
ATOM 1494 C CA . ARG A 1 193 ? -43.038 -28.799 -28.714 1.00 52.38 193 ARG A CA 1
ATOM 1495 C C . ARG A 1 193 ? -43.003 -29.109 -30.217 1.00 52.38 193 ARG A C 1
ATOM 1497 O O . ARG A 1 193 ? -43.909 -29.776 -30.701 1.00 52.38 193 ARG A O 1
ATOM 1504 N N . ALA A 1 194 ? -41.971 -28.677 -30.944 1.00 52.72 194 ALA A N 1
ATOM 1505 C CA . ALA A 1 194 ? -41.777 -29.050 -32.348 1.00 52.72 194 ALA A CA 1
ATOM 1506 C C . ALA A 1 194 ? -41.192 -30.468 -32.520 1.00 52.72 194 ALA A C 1
ATOM 1508 O O . ALA A 1 194 ? -41.458 -31.115 -33.525 1.00 52.72 194 ALA A O 1
ATOM 1509 N N . ALA A 1 195 ? -40.446 -30.974 -31.531 1.00 52.00 195 ALA A N 1
ATOM 1510 C CA . ALA A 1 195 ? -39.819 -32.298 -31.590 1.00 52.00 195 ALA A CA 1
ATOM 1511 C C . ALA A 1 195 ? -40.788 -33.454 -31.274 1.00 52.00 195 ALA A C 1
ATOM 1513 O O . ALA A 1 195 ? -40.593 -34.561 -31.761 1.00 52.00 195 ALA A O 1
ATOM 1514 N N . CYS A 1 196 ? -41.870 -33.212 -30.524 1.00 49.38 196 CYS A N 1
ATOM 1515 C CA . CYS A 1 196 ? -42.863 -34.254 -30.224 1.00 49.38 196 CYS A CA 1
ATOM 1516 C C . CYS A 1 196 ? -43.899 -34.483 -31.341 1.00 49.38 196 CYS A C 1
ATOM 1518 O O . CYS A 1 196 ? -44.752 -35.351 -31.196 1.00 49.38 196 CYS A O 1
ATOM 1520 N N . LYS A 1 197 ? -43.857 -33.728 -32.450 1.00 51.94 197 LYS A N 1
ATOM 1521 C CA . LYS A 1 197 ? -44.830 -33.867 -33.551 1.00 51.94 197 LYS A CA 1
ATOM 1522 C C . LYS A 1 197 ? -44.384 -34.808 -34.682 1.00 51.94 197 LYS A C 1
ATOM 1524 O O . LYS A 1 197 ? -45.103 -34.924 -35.662 1.00 51.94 197 LYS A O 1
AT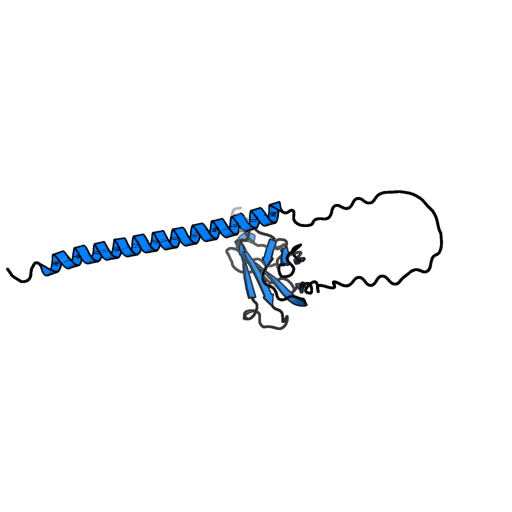OM 1529 N N . SER A 1 198 ? -43.232 -35.472 -34.549 1.00 50.75 198 SER A N 1
ATOM 1530 C CA . SER A 1 198 ? -42.627 -36.292 -35.615 1.00 50.75 198 SER A CA 1
ATOM 1531 C C . SER A 1 198 ? -42.649 -37.807 -35.361 1.00 50.75 198 SER A C 1
ATOM 1533 O O . SER A 1 198 ? -42.012 -38.532 -36.115 1.00 50.75 198 SER A O 1
ATOM 1535 N N . VAL A 1 199 ? -43.329 -38.306 -34.317 1.00 52.09 199 VAL A N 1
ATOM 1536 C CA . VAL A 1 199 ? -43.282 -39.746 -33.973 1.00 52.09 199 VAL A CA 1
ATOM 1537 C C . VAL A 1 199 ? -44.559 -40.538 -34.278 1.00 52.09 199 VAL A C 1
ATOM 1539 O O . VAL A 1 199 ? -44.568 -41.737 -34.052 1.00 52.09 199 VAL A O 1
ATOM 1542 N N . ASN A 1 200 ? -45.599 -39.911 -34.841 1.00 48.62 200 ASN A N 1
ATOM 1543 C CA . ASN A 1 200 ? -46.822 -40.601 -35.285 1.00 48.62 200 ASN A CA 1
ATOM 1544 C C . ASN A 1 200 ? -47.223 -40.164 -36.706 1.00 48.62 200 ASN A C 1
ATOM 1546 O O . ASN A 1 200 ? -48.241 -39.493 -36.889 1.00 48.62 200 ASN A O 1
ATOM 1550 N N . GLY A 1 201 ? -46.404 -40.514 -37.696 1.00 40.97 201 GLY A N 1
ATOM 1551 C CA . GLY A 1 201 ? -46.716 -40.386 -39.119 1.00 40.97 201 GLY A CA 1
ATOM 1552 C C . GLY A 1 201 ? -46.081 -41.526 -39.887 1.00 40.97 201 GLY A C 1
ATOM 1553 O O . GLY A 1 201 ? -44.853 -41.683 -39.717 1.00 40.97 201 GLY A O 1
#

Organism: NCBI:txid3147026

Nearest PDB structures (foldseek):
  4bq7-assembly1_B  TM=1.000E+00  e=2.582E-18  Mus musculus
  4bqb-assembly3_C  TM=9.992E-01  e=4.265E-18  Mus musculus
  4bq8-assembly1_A  TM=1.004E+00  e=9.307E-18  Mus musculus
  3p4l-assembly1_A  TM=9.995E-01  e=5.330E-18  Homo sapiens
  4bq9-assembly1_A  TM=9.981E-01  e=1.100E-17  Mus musculus